Protein AF-A0A178VHL6-F1 (afdb_monomer)

Nearest PDB structures (foldseek):
  9dta-assembly2_B  TM=4.724E-01  e=2.789E-03  Homo sapiens
  6q4z-assembly1_B  TM=4.085E-01  e=3.510E-01  Leishmania mexicana MHOM/GT/2001/U1103
  6q0w-assembly1_B  TM=3.883E-01  e=1.505E+00  Homo sapiens
  6v22-assembly1_E  TM=3.809E-01  e=5.241E+00  Homo sapiens
  3u0k-assembly1_B  TM=2.225E-01  e=2.403E+00  Entacmaea quadricolor

Secondary structure (DSSP, 8-state):
-PPP-TT--S-PPPPEEEEEE-------SS------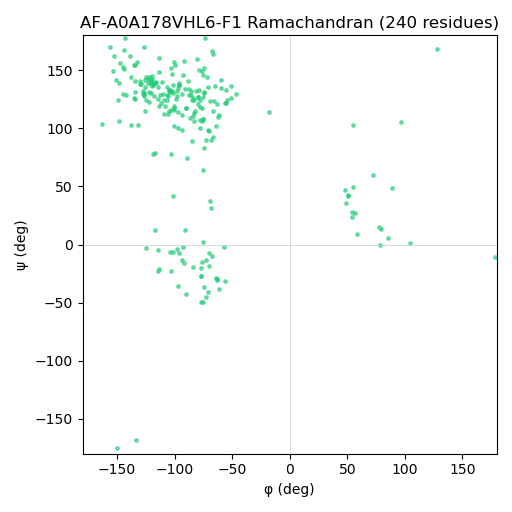EEEEEEEETTTTEEEEE-S-PSTTEEE-TT--EEETTEEEEEEEEEEE-TTS-EEEEEEEEEEETTTTEE-PPBPPSS---TT-EEEEEEETTTEEEEEEE-TTTTEEEEEEEEEE-SS-EEEEEEEEEEGGG-TT-----TT-EEEEETTTTEEEEEEE-TTTS-EEEEEEE-GGG-EEEEEEEE-S-SS---------------

Organism: Arabidopsis thaliana (NCBI:txid3702)

Mean predicted aligned error: 12.09 Å

Radius of gyration: 19.97 Å; Cα contacts (8 Å, |Δi|>4): 474; chains: 1; bounding box: 53×51×47 Å

Foldseek 3Di:
DDDDPPPDPDDDQWDKDKDWDFDDFDPDDDDTPDDTDIWIWTQDPVVRDIDTDPADPPPQKAFPPLDWEQAPSKIKGKIWGWDQDDVRDIDIFIFMWIQDPVVRDIFDTEDDPDGDDPQKDWDWADDPSHKIKIWTGDLPQQKIWIWIWPDDDSHYTDIDTLDMDRNVLPPPDPDPCPPWAWDADSVQSWIWIWFADPPPLFWIWIWTAHPPGDIDIDTPDTDPDSPDTDHDHPDDPPPPDD

InterPro domains:
  IPR006527 F-box associated beta-propeller, type 1 [PF07734] (38-241)
  IPR017451 F-box associated beta-propeller domain [TIGR01640] (36-198)

Sequence (242 aa):
MSVNLHGIQNNVDPSIEFKCKLISLDDSDRIVDFHPVYETEIYNFHSDSWKNIVDSTPEGDMQYFKQGVSLKGNTYWFARKYVIYEGGQEAWVSFLICFDFTTERFGPRLTLPFDYSTKESVSLSSAREEQLVLLYQPWFTMRMEIWVSNKIELNAVSWIKFLEVNMITFPHYRFSFHHVSFFIDKKNKVVVVLDKDKETRSRNLGYFIGEDGYFKEVELGGSRDRNGYPFVFSYVPSSVQF

Solvent-accessible surface area (backbone atoms only — not comparable to full-atom values): 14980 Å² total; per-residue (Å²): 136,86,82,84,76,90,80,82,82,89,88,78,78,74,54,75,51,80,47,80,48,89,82,80,86,71,94,58,102,67,78,76,82,80,73,74,50,73,50,42,34,41,44,38,84,90,74,74,42,78,44,78,54,81,76,67,71,65,87,66,49,57,66,56,78,82,56,70,36,72,44,84,82,25,38,36,31,52,31,30,30,69,46,75,44,95,90,74,50,74,46,62,48,59,29,35,37,33,39,36,65,91,77,68,41,72,45,51,78,22,70,57,97,63,89,62,62,102,71,52,36,70,35,70,31,50,48,92,58,76,28,50,29,38,41,41,31,49,69,88,73,46,36,40,37,32,33,34,39,76,48,79,55,76,72,45,55,41,71,40,82,73,46,72,38,68,43,74,80,44,93,86,52,84,82,76,57,79,80,44,26,51,49,68,43,81,89,78,53,30,40,38,42,29,37,56,42,85,88,76,27,38,34,30,32,36,37,40,39,34,63,97,76,41,71,46,82,42,83,76,44,80,38,93,50,68,81,68,66,52,77,71,78,84,76,78,80,78,80,80,80,126

pLDDT: mean 72.42, std 18.75, range [26.27, 95.0]

Structure (mmCIF, N/CA/C/O backbone):
data_AF-A0A178VHL6-F1
#
_entry.id   AF-A0A178VHL6-F1
#
loop_
_atom_site.group_PDB
_atom_site.id
_atom_site.type_symbol
_atom_site.label_atom_id
_atom_site.label_alt_id
_atom_site.label_comp_id
_atom_site.label_asym_id
_atom_site.label_entity_id
_atom_site.label_seq_id
_atom_site.pdbx_PDB_ins_code
_atom_site.Cartn_x
_atom_site.Cartn_y
_atom_site.Cartn_z
_atom_site.occupancy
_atom_site.B_iso_or_equiv
_atom_site.auth_seq_id
_atom_site.auth_comp_id
_atom_site.auth_asym_id
_atom_site.auth_atom_id
_atom_site.pdbx_PDB_model_num
ATOM 1 N N . MET A 1 1 ? -30.637 18.412 -11.076 1.00 32.03 1 MET A N 1
ATOM 2 C CA . MET A 1 1 ? -30.893 17.121 -11.746 1.00 32.03 1 MET A CA 1
ATOM 3 C C . MET A 1 1 ? -30.919 16.077 -10.643 1.00 32.03 1 MET A C 1
ATOM 5 O O . MET A 1 1 ? -29.880 15.811 -10.060 1.00 32.03 1 MET A O 1
ATOM 9 N N . SER A 1 2 ? -32.109 15.654 -10.224 1.00 26.86 2 SER A N 1
ATOM 10 C CA . SER A 1 2 ? -32.311 14.714 -9.118 1.00 26.86 2 SER A CA 1
ATOM 11 C C . SER A 1 2 ? -32.067 13.290 -9.613 1.00 26.86 2 SER A C 1
ATOM 13 O O . SER A 1 2 ? -32.721 12.844 -10.555 1.00 26.86 2 SER A O 1
ATOM 15 N N . VAL A 1 3 ? -31.108 12.587 -9.009 1.00 29.06 3 VAL A N 1
ATOM 16 C CA . VAL A 1 3 ? -30.880 11.164 -9.279 1.00 29.06 3 VAL A CA 1
ATOM 17 C C . VAL A 1 3 ? -31.731 10.371 -8.294 1.00 29.06 3 VAL A C 1
ATOM 19 O O . VAL A 1 3 ? -31.591 10.503 -7.083 1.00 29.06 3 VAL A O 1
ATOM 22 N N . ASN A 1 4 ? -32.672 9.612 -8.843 1.00 26.27 4 ASN A N 1
ATOM 23 C CA . ASN A 1 4 ? -33.608 8.765 -8.120 1.00 26.27 4 ASN A CA 1
ATOM 24 C C . ASN A 1 4 ? -32.879 7.477 -7.685 1.00 26.27 4 ASN A C 1
ATOM 26 O O . ASN A 1 4 ? -32.384 6.747 -8.539 1.00 26.27 4 ASN A O 1
ATOM 30 N N . LEU A 1 5 ? -32.779 7.226 -6.374 1.00 38.50 5 LEU A N 1
ATOM 31 C CA . LEU A 1 5 ? -32.035 6.102 -5.769 1.00 38.50 5 LEU A CA 1
ATOM 32 C C . LEU A 1 5 ? -32.887 4.838 -5.547 1.00 38.50 5 LEU A C 1
ATOM 34 O O . LEU A 1 5 ? -32.459 3.903 -4.870 1.00 38.50 5 LEU A O 1
ATOM 38 N N . HIS A 1 6 ? -34.085 4.759 -6.125 1.00 31.03 6 HIS A N 1
ATOM 39 C CA . HIS A 1 6 ? -34.886 3.538 -6.068 1.00 31.03 6 HIS A CA 1
ATOM 40 C C . HIS A 1 6 ? -34.327 2.461 -7.009 1.00 31.03 6 HIS A C 1
ATOM 42 O O . HIS A 1 6 ? -34.790 2.301 -8.135 1.00 31.03 6 HIS A O 1
ATOM 48 N N . GLY A 1 7 ? -33.320 1.720 -6.536 1.00 33.91 7 GLY A N 1
ATOM 49 C CA . GLY A 1 7 ? -32.837 0.528 -7.237 1.00 33.91 7 GLY A CA 1
ATOM 50 C C . GLY A 1 7 ? -31.646 -0.223 -6.639 1.00 33.91 7 GLY A C 1
ATOM 51 O O . GLY A 1 7 ? -31.385 -1.330 -7.092 1.00 33.91 7 GLY A O 1
ATOM 52 N N . ILE A 1 8 ? -30.930 0.307 -5.640 1.00 37.97 8 ILE A N 1
ATOM 53 C CA . ILE A 1 8 ? -29.743 -0.369 -5.081 1.00 37.97 8 ILE A CA 1
ATOM 54 C C . ILE A 1 8 ? -30.008 -0.714 -3.615 1.00 37.97 8 ILE A C 1
ATOM 56 O O . ILE A 1 8 ? -29.584 -0.010 -2.705 1.00 37.97 8 ILE A O 1
ATOM 60 N N . GLN A 1 9 ? -30.764 -1.786 -3.384 1.00 45.44 9 GLN A N 1
ATOM 61 C CA . GLN A 1 9 ? -30.770 -2.461 -2.090 1.00 45.44 9 GLN A CA 1
ATOM 62 C C . GLN A 1 9 ? -29.970 -3.757 -2.205 1.00 45.44 9 GLN A C 1
ATOM 64 O O . GLN A 1 9 ? -30.219 -4.565 -3.098 1.00 45.44 9 GLN A O 1
ATOM 69 N N . ASN A 1 10 ? -29.081 -3.919 -1.221 1.00 42.62 10 ASN A N 1
ATOM 70 C CA . ASN A 1 10 ? -28.284 -5.090 -0.844 1.00 42.62 10 ASN A CA 1
ATOM 71 C C . ASN A 1 10 ? -26.848 -5.092 -1.409 1.00 42.62 10 ASN A C 1
ATOM 73 O O . ASN A 1 10 ? -26.630 -5.399 -2.575 1.00 42.62 10 ASN A O 1
ATOM 77 N N . ASN A 1 11 ? -25.889 -4.803 -0.514 1.00 40.66 11 ASN A N 1
ATOM 78 C CA . ASN A 1 11 ? -24.420 -4.786 -0.672 1.00 40.66 11 ASN A CA 1
ATOM 79 C C . ASN A 1 11 ? -23.773 -3.470 -1.134 1.00 40.66 11 ASN A C 1
ATOM 81 O O . ASN A 1 11 ? -22.926 -3.475 -2.023 1.00 40.66 11 ASN A O 1
ATOM 85 N N . VAL A 1 12 ? -24.118 -2.348 -0.502 1.00 42.44 12 VAL A N 1
ATOM 86 C CA . VAL A 1 12 ? -23.245 -1.163 -0.537 1.00 42.44 12 VAL A CA 1
ATOM 87 C C . VAL A 1 12 ? -22.477 -1.123 0.777 1.00 42.44 12 VAL A C 1
ATOM 89 O O . VAL A 1 12 ? -23.093 -1.028 1.840 1.00 42.44 12 VAL A O 1
ATOM 92 N N . ASP A 1 13 ? -21.151 -1.233 0.703 1.00 44.03 13 ASP A N 1
ATOM 93 C CA . ASP A 1 13 ? -20.290 -1.028 1.864 1.00 44.03 13 ASP A CA 1
ATOM 94 C C . ASP A 1 13 ? -20.485 0.400 2.406 1.00 44.03 13 ASP A C 1
ATOM 96 O O . ASP A 1 13 ? -20.653 1.342 1.621 1.00 44.03 13 ASP A O 1
ATOM 100 N N . PRO A 1 14 ? -20.482 0.597 3.735 1.00 44.03 14 PRO A N 1
ATOM 101 C CA . PRO A 1 14 ? -20.576 1.929 4.322 1.00 44.03 14 PRO A CA 1
ATOM 102 C C . PRO A 1 14 ? -19.465 2.839 3.780 1.00 44.03 14 PRO A C 1
ATOM 104 O O . PRO A 1 14 ? -18.294 2.462 3.735 1.00 44.03 14 PRO A O 1
ATOM 107 N N . SER A 1 15 ? -19.824 4.059 3.377 1.00 41.88 15 SER A N 1
ATOM 108 C CA . SER A 1 15 ? -18.857 5.064 2.935 1.00 41.88 15 SER A CA 1
ATOM 109 C C . SER A 1 15 ? -18.301 5.834 4.133 1.00 41.88 15 SER A C 1
ATOM 111 O O . SER A 1 15 ? -19.068 6.326 4.965 1.00 41.88 15 SER A O 1
ATOM 113 N N . ILE A 1 16 ? -16.977 5.976 4.192 1.00 49.84 16 ILE A N 1
ATOM 114 C CA . ILE A 1 16 ? -16.280 6.821 5.169 1.00 49.84 16 ILE A CA 1
ATOM 115 C C . ILE A 1 16 ? -15.854 8.121 4.482 1.00 49.84 16 ILE A C 1
ATOM 117 O O . ILE A 1 16 ? -15.255 8.086 3.405 1.00 49.84 16 ILE A O 1
ATOM 121 N N . GLU A 1 17 ? -16.127 9.256 5.124 1.00 43.41 17 GLU A N 1
ATOM 122 C CA . GLU A 1 17 ? -15.628 10.574 4.722 1.00 43.41 17 GLU A CA 1
ATOM 123 C C . GLU A 1 17 ? -14.705 11.129 5.817 1.00 43.41 17 GLU A C 1
ATOM 125 O O . GLU A 1 17 ? -14.972 10.982 7.012 1.00 43.41 17 GLU A O 1
ATOM 130 N N . PHE A 1 18 ? -13.611 11.773 5.404 1.00 46.25 18 PHE A N 1
ATOM 131 C CA . PHE A 1 18 ? -12.669 12.433 6.305 1.00 46.25 18 PHE A CA 1
ATOM 132 C C . PHE A 1 18 ? -12.791 13.943 6.155 1.00 46.25 18 PHE A C 1
ATOM 134 O O . PHE A 1 18 ? -12.612 14.476 5.057 1.00 46.25 18 PHE A O 1
ATOM 141 N N . LYS A 1 19 ? -13.046 14.640 7.264 1.00 42.97 19 LYS A N 1
ATOM 142 C CA . LYS A 1 19 ? -13.103 16.104 7.299 1.00 42.97 19 LYS A CA 1
ATOM 143 C C . LYS A 1 19 ? -11.934 16.639 8.119 1.00 42.97 19 LYS A C 1
ATOM 145 O O . LYS A 1 19 ? -11.701 16.218 9.249 1.00 42.97 19 LYS A O 1
ATOM 150 N N . CYS A 1 20 ? -11.196 17.584 7.540 1.00 36.94 20 CYS A N 1
ATOM 151 C CA . CYS A 1 20 ? -10.134 18.306 8.238 1.00 36.94 20 CYS A CA 1
ATOM 152 C C . CYS A 1 20 ? -10.670 19.651 8.725 1.00 36.94 20 CYS A C 1
ATOM 154 O O . CYS A 1 20 ? -11.240 20.408 7.935 1.00 36.94 20 CYS A O 1
ATOM 156 N N . LYS A 1 21 ? -10.420 19.990 9.992 1.00 35.66 21 LYS A N 1
ATOM 157 C CA . LYS A 1 21 ? -10.727 21.314 10.543 1.00 35.66 21 LYS A CA 1
ATOM 158 C C . LYS A 1 21 ? -9.442 22.006 10.995 1.00 35.66 21 LYS A C 1
ATOM 160 O O . LYS A 1 21 ? -8.656 21.436 11.746 1.00 35.66 21 LYS A O 1
ATOM 165 N N . LEU A 1 22 ? -9.228 23.239 10.534 1.00 36.88 22 LEU A N 1
ATOM 166 C CA . LEU A 1 22 ? -8.144 24.097 11.018 1.00 36.88 22 LEU A CA 1
ATOM 167 C C . LEU A 1 22 ? -8.539 24.648 12.396 1.00 36.88 22 LEU A C 1
ATOM 169 O O . LEU A 1 22 ? -9.550 25.341 12.499 1.00 36.88 22 LEU A O 1
ATOM 173 N N . ILE A 1 23 ? -7.777 24.319 13.442 1.00 37.44 23 ILE A N 1
ATOM 174 C CA . ILE A 1 23 ? -8.106 24.706 14.828 1.00 37.44 23 ILE A CA 1
ATOM 175 C C . ILE A 1 23 ? -7.352 25.966 15.267 1.00 37.44 23 ILE A C 1
ATOM 177 O O . ILE A 1 23 ? -7.924 26.802 15.962 1.00 37.44 23 ILE A O 1
ATOM 181 N N . SER A 1 24 ? -6.107 26.150 14.828 1.00 36.88 24 SER A N 1
ATOM 182 C CA . SER A 1 24 ? -5.317 27.345 15.130 1.00 36.88 24 SER A CA 1
ATOM 183 C C . SER A 1 24 ? -4.270 27.607 14.050 1.00 36.88 24 SER A C 1
ATOM 185 O O . SER A 1 24 ? -3.763 26.675 13.428 1.00 36.88 24 SER A O 1
ATOM 187 N N . LEU A 1 25 ? -3.954 28.884 13.842 1.00 33.59 25 LEU A N 1
ATOM 188 C CA . LEU A 1 25 ? -2.843 29.360 13.024 1.00 33.59 25 LEU A CA 1
ATOM 189 C C . LEU A 1 25 ? -2.029 30.292 13.932 1.00 33.59 25 LEU A C 1
ATOM 191 O O . LEU A 1 25 ? -2.581 31.295 14.384 1.00 33.59 25 LEU A O 1
ATOM 195 N N . ASP A 1 26 ? -0.787 29.933 14.259 1.00 42.66 26 ASP A N 1
ATOM 196 C CA . ASP A 1 26 ? 0.117 30.798 15.028 1.00 42.66 26 ASP A CA 1
ATOM 197 C C . ASP A 1 26 ? 1.194 31.350 14.089 1.00 42.66 26 ASP A C 1
ATOM 199 O O . ASP A 1 26 ? 1.850 30.592 13.376 1.00 42.66 26 ASP A O 1
ATOM 203 N N . ASP A 1 27 ? 1.315 32.675 14.044 1.00 40.34 27 ASP A N 1
ATOM 204 C CA . ASP A 1 27 ? 2.127 33.422 13.072 1.00 40.34 27 ASP A CA 1
ATOM 205 C C . ASP A 1 27 ? 3.453 33.876 13.708 1.00 40.34 27 ASP A C 1
ATOM 207 O O . ASP A 1 27 ? 3.890 35.019 13.564 1.00 40.34 27 ASP A O 1
ATOM 211 N N . SER A 1 28 ? 4.073 32.991 14.497 1.00 40.97 28 SER A N 1
ATOM 212 C CA . SER A 1 28 ? 5.395 33.228 15.074 1.00 40.97 28 SER A CA 1
ATOM 213 C C . SER A 1 28 ? 6.475 32.561 14.216 1.00 40.97 28 SER A C 1
ATOM 215 O O . SER A 1 28 ? 6.335 31.435 13.749 1.00 40.97 28 SER A O 1
ATOM 217 N N . ASP A 1 29 ? 7.551 33.305 13.961 1.00 46.38 29 ASP A N 1
ATOM 218 C CA . ASP A 1 29 ? 8.532 33.145 12.873 1.00 46.38 29 ASP A CA 1
ATOM 219 C C . ASP A 1 29 ? 9.445 31.886 12.937 1.00 46.38 29 ASP A C 1
ATOM 221 O O . ASP A 1 29 ? 10.602 31.907 12.506 1.00 46.38 29 ASP A O 1
ATOM 225 N N . ARG A 1 30 ? 8.974 30.759 13.489 1.00 40.72 30 ARG A N 1
ATOM 226 C CA . ARG A 1 30 ? 9.669 29.461 13.497 1.00 40.72 30 ARG A CA 1
ATOM 227 C C . ARG A 1 30 ? 8.669 28.303 13.466 1.00 40.72 30 ARG A C 1
ATOM 229 O O . ARG A 1 30 ? 8.105 27.978 14.492 1.00 40.72 30 ARG A O 1
ATOM 236 N N . ILE A 1 31 ? 8.571 27.655 12.300 1.00 37.53 31 ILE A N 1
ATOM 237 C CA . ILE A 1 31 ? 7.873 26.381 12.035 1.00 37.53 31 ILE A CA 1
ATOM 238 C C . ILE A 1 31 ? 6.401 26.401 12.467 1.00 37.53 31 ILE A C 1
ATOM 240 O O . ILE A 1 31 ? 6.054 26.245 13.627 1.00 37.53 31 ILE A O 1
ATOM 244 N N . VAL A 1 32 ? 5.517 26.537 11.481 1.00 35.59 32 VAL A N 1
ATOM 245 C CA . VAL A 1 32 ? 4.078 26.372 11.682 1.00 35.59 32 VAL A CA 1
ATOM 246 C C . VAL A 1 32 ? 3.803 24.917 12.082 1.00 35.59 32 VAL A C 1
ATOM 248 O O . VAL A 1 32 ? 3.805 24.027 11.227 1.00 35.59 32 VAL A O 1
ATOM 251 N N . ASP A 1 33 ? 3.579 24.668 13.372 1.00 36.56 33 ASP A N 1
ATOM 252 C CA . ASP A 1 33 ? 3.118 23.375 13.879 1.00 36.56 33 ASP A CA 1
ATOM 253 C C . ASP A 1 33 ? 1.643 23.188 13.506 1.00 36.56 33 ASP A C 1
ATOM 255 O O . ASP A 1 33 ? 0.707 23.588 14.203 1.00 36.56 33 ASP A O 1
ATOM 259 N N . PHE A 1 34 ? 1.422 22.591 12.337 1.00 43.06 34 PHE A N 1
ATOM 260 C CA . PHE A 1 34 ? 0.099 22.165 11.907 1.00 43.06 34 PHE A CA 1
ATOM 261 C C . PHE A 1 34 ? -0.299 20.896 12.674 1.00 43.06 34 PHE A C 1
ATOM 263 O O . PHE A 1 34 ? 0.180 19.804 12.368 1.00 43.06 34 PHE A O 1
ATOM 270 N N . HIS A 1 35 ? -1.242 21.013 13.610 1.00 46.75 35 HIS A N 1
ATOM 271 C CA . HIS A 1 35 ? -1.967 19.870 14.175 1.00 46.75 35 HIS A CA 1
ATOM 272 C C . HIS A 1 35 ? -3.380 19.784 13.571 1.00 46.75 35 HIS A C 1
ATOM 274 O O . HIS A 1 35 ? -4.348 20.207 14.206 1.00 46.75 35 HIS A O 1
ATOM 280 N N . PRO A 1 36 ? -3.543 19.284 12.329 1.00 51.12 36 PRO A N 1
ATOM 281 C CA . PRO A 1 36 ? -4.869 19.010 11.796 1.00 51.12 36 PRO A CA 1
ATOM 282 C C . PRO A 1 36 ? -5.528 17.921 12.646 1.00 51.12 36 PRO A C 1
ATOM 284 O O . PRO A 1 36 ? -5.010 16.811 12.760 1.00 51.12 36 PRO A O 1
ATOM 287 N N . VAL A 1 37 ? -6.675 18.242 13.243 1.00 51.75 37 VAL A N 1
ATOM 288 C CA . VAL A 1 37 ? -7.565 17.231 13.813 1.00 51.75 37 VAL A CA 1
ATOM 289 C C . VAL A 1 37 ? -8.440 16.722 12.681 1.00 51.75 37 VAL A C 1
ATOM 291 O O . VAL A 1 37 ? -9.093 17.498 11.975 1.00 51.75 37 VAL A O 1
ATOM 294 N N . TYR A 1 38 ? -8.402 15.411 12.495 1.00 61.00 38 TYR A N 1
ATOM 295 C CA . TYR A 1 38 ? -9.197 14.718 11.499 1.00 61.00 38 TYR A CA 1
ATOM 296 C C . TYR A 1 38 ? -10.444 14.172 12.184 1.00 61.00 38 TYR A C 1
ATOM 298 O O . TYR A 1 38 ? -10.354 13.295 13.042 1.00 61.00 38 TYR A O 1
ATOM 306 N N . GLU A 1 39 ? -11.604 14.699 11.811 1.00 65.25 39 GLU A N 1
ATOM 307 C CA . GLU A 1 39 ? -12.885 14.121 12.201 1.00 65.25 39 GLU A CA 1
ATOM 308 C C . GLU A 1 39 ? -13.218 13.009 11.201 1.00 65.25 39 GLU A C 1
ATOM 310 O O . GLU A 1 39 ? -13.189 13.214 9.981 1.00 65.25 39 GLU A O 1
ATOM 315 N N . THR A 1 40 ? -13.484 11.811 11.724 1.00 71.62 40 THR A N 1
ATOM 316 C CA . THR A 1 40 ? -13.905 10.657 10.922 1.00 71.62 40 THR A CA 1
ATOM 317 C C . THR A 1 40 ? -15.392 10.431 11.141 1.00 71.62 40 THR A C 1
ATOM 319 O O . THR A 1 40 ? -15.848 10.326 12.282 1.00 71.62 4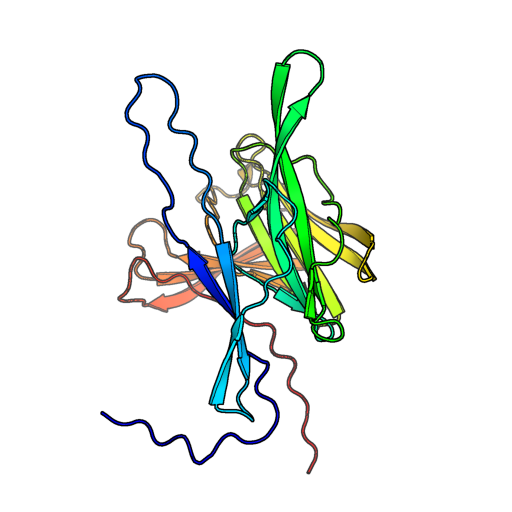0 THR A O 1
ATOM 322 N N . GLU A 1 41 ? -16.149 10.337 10.052 1.00 77.06 41 GLU A N 1
ATOM 323 C CA . GLU A 1 41 ? -17.583 10.064 10.096 1.00 77.06 41 GLU A CA 1
ATOM 324 C C . GLU A 1 41 ? -17.922 8.847 9.227 1.00 77.06 41 GLU A C 1
ATOM 326 O O . GLU A 1 41 ? -17.370 8.659 8.140 1.00 77.06 41 GLU A O 1
ATOM 331 N N . ILE A 1 42 ? -18.855 8.024 9.708 1.00 80.12 42 ILE A N 1
ATOM 332 C CA . ILE A 1 42 ? -19.444 6.918 8.945 1.00 80.12 42 ILE A CA 1
ATOM 333 C C . ILE A 1 42 ? -20.854 7.315 8.553 1.00 80.12 42 ILE A C 1
ATOM 335 O O . ILE A 1 42 ? -21.660 7.687 9.409 1.00 80.12 42 ILE A O 1
ATOM 339 N N . TYR A 1 43 ? -21.170 7.180 7.272 1.00 79.69 43 TYR A N 1
ATOM 340 C CA . TYR A 1 43 ? -22.541 7.296 6.807 1.00 79.69 43 TYR A CA 1
ATOM 341 C C . TYR A 1 43 ? -23.252 5.943 6.891 1.00 79.69 43 TYR A C 1
ATOM 343 O O . TYR A 1 43 ? -22.759 4.931 6.386 1.00 79.69 43 TYR A O 1
ATOM 351 N N . ASN A 1 44 ? -24.424 5.926 7.525 1.00 78.62 44 ASN A N 1
ATOM 352 C CA . ASN A 1 44 ? -25.264 4.742 7.636 1.00 78.62 44 ASN A CA 1
ATOM 353 C C . ASN A 1 44 ? -26.480 4.864 6.708 1.00 78.62 44 ASN A C 1
ATOM 355 O O . ASN A 1 44 ? -27.387 5.659 6.953 1.00 78.62 44 ASN A O 1
ATOM 359 N N . PHE A 1 45 ? -26.522 4.022 5.672 1.00 78.44 45 PHE A N 1
ATOM 360 C CA . PHE A 1 45 ? -27.606 3.989 4.685 1.00 78.44 45 PHE A CA 1
ATOM 361 C C . PHE A 1 45 ? -28.971 3.599 5.266 1.00 78.44 45 PHE A C 1
ATOM 363 O O . PHE A 1 45 ? -29.997 4.008 4.731 1.00 78.44 45 PHE A O 1
ATOM 370 N N . HIS A 1 46 ? -29.015 2.806 6.342 1.00 80.12 46 HIS A N 1
ATOM 371 C CA . HIS A 1 46 ? -30.281 2.386 6.949 1.00 80.12 46 HIS A CA 1
ATOM 372 C C . HIS A 1 46 ? -30.950 3.515 7.728 1.00 80.12 46 HIS A C 1
ATOM 374 O O . HIS A 1 46 ? -32.176 3.607 7.735 1.00 80.12 46 HIS A O 1
ATOM 380 N N . SER A 1 47 ? -30.155 4.349 8.400 1.00 81.62 47 SER A N 1
ATOM 381 C CA . SER A 1 47 ? -30.654 5.477 9.187 1.00 81.62 47 SER A CA 1
ATOM 382 C C . SER A 1 47 ? -30.601 6.814 8.450 1.00 81.62 47 SER A C 1
ATOM 384 O O . SER A 1 47 ? -31.063 7.802 9.014 1.00 81.62 47 SER A O 1
ATOM 386 N N . ASP A 1 48 ? -30.043 6.849 7.234 1.00 84.06 48 ASP A N 1
ATOM 387 C CA . ASP A 1 48 ? -29.792 8.066 6.447 1.00 84.06 48 ASP A CA 1
ATOM 388 C C . ASP A 1 48 ? -29.106 9.160 7.285 1.00 84.06 48 ASP A C 1
ATOM 390 O O . ASP A 1 48 ? -29.532 10.314 7.354 1.00 84.06 48 ASP A O 1
ATOM 394 N N . SER A 1 49 ? -28.067 8.768 8.025 1.00 81.19 49 SER A N 1
ATOM 395 C CA . SER A 1 49 ? -27.410 9.662 8.975 1.00 81.19 49 SER A CA 1
ATOM 396 C C . SER A 1 49 ? -25.904 9.451 9.052 1.00 81.19 49 SER A C 1
ATOM 398 O O . SER A 1 49 ? -25.385 8.352 8.842 1.00 81.19 49 SER A O 1
ATOM 400 N N . TRP A 1 50 ? -25.204 10.537 9.377 1.00 84.31 50 TRP A N 1
ATOM 401 C CA . TRP A 1 50 ? -23.781 10.527 9.693 1.00 84.31 50 TRP A CA 1
ATOM 402 C C . TRP A 1 50 ? -23.574 10.246 11.176 1.00 84.31 50 TRP A C 1
ATOM 404 O O . TRP A 1 50 ? -24.221 10.845 12.038 1.00 84.31 50 TRP A O 1
ATOM 414 N N . LYS A 1 51 ? -22.644 9.343 11.467 1.00 81.81 51 LYS A N 1
ATOM 415 C CA . LYS A 1 51 ? -22.194 9.013 12.812 1.00 81.81 51 LYS A CA 1
ATOM 416 C C . LYS A 1 51 ? -20.742 9.438 12.968 1.00 81.81 51 LYS A C 1
ATOM 418 O O . LYS A 1 51 ? -19.869 8.941 12.260 1.00 81.81 51 LYS A O 1
ATOM 423 N N . ASN A 1 52 ? -20.493 10.337 13.913 1.00 76.94 52 ASN A N 1
ATOM 424 C CA . ASN A 1 52 ? -19.144 10.762 14.256 1.00 76.94 52 ASN A CA 1
ATOM 425 C C . ASN A 1 52 ? -18.430 9.666 15.061 1.00 76.94 52 ASN A C 1
ATOM 427 O O . ASN A 1 52 ? -18.990 9.136 16.027 1.00 76.94 52 ASN A O 1
ATOM 431 N N . ILE A 1 53 ? -17.204 9.328 14.665 1.00 72.94 53 ILE A N 1
ATOM 432 C CA . ILE A 1 53 ? -16.347 8.416 15.419 1.00 72.94 53 ILE A CA 1
ATOM 433 C C . ILE A 1 53 ? -15.458 9.265 16.321 1.00 72.94 53 ILE A C 1
ATOM 435 O O . ILE A 1 53 ? -14.446 9.810 15.891 1.00 72.94 53 ILE A O 1
ATOM 439 N N . VAL A 1 54 ? -15.868 9.381 17.583 1.00 56.25 54 VAL A N 1
ATOM 440 C CA . VAL A 1 54 ? -15.182 10.208 18.589 1.00 56.25 54 VAL A CA 1
ATOM 441 C C . VAL A 1 54 ? -13.900 9.541 19.105 1.00 56.25 54 VAL A C 1
ATOM 443 O O . VAL A 1 54 ? -13.073 10.210 19.719 1.00 56.25 54 VAL A O 1
ATOM 446 N N . ASP A 1 55 ? -13.707 8.239 18.859 1.00 52.91 55 ASP A N 1
ATOM 447 C CA . ASP A 1 55 ? -12.524 7.525 19.340 1.00 52.91 55 ASP A CA 1
ATOM 448 C C . ASP A 1 55 ? -11.291 7.984 18.555 1.00 52.91 55 ASP A C 1
ATOM 450 O O . ASP A 1 55 ? -11.039 7.576 17.419 1.00 52.91 55 ASP A O 1
ATOM 454 N N . SER A 1 56 ? -10.582 8.901 19.218 1.00 51.50 56 SER A N 1
ATOM 455 C CA . SER A 1 56 ? -9.276 9.462 18.919 1.00 51.50 56 SER A CA 1
ATOM 456 C C . SER A 1 56 ? -8.508 8.590 17.945 1.00 51.50 56 SER A C 1
ATOM 458 O O . SER A 1 56 ? -8.050 7.496 18.299 1.00 51.50 56 SER A O 1
ATOM 460 N N . THR A 1 57 ? -8.258 9.099 16.742 1.00 51.09 57 THR A N 1
ATOM 461 C CA . THR A 1 57 ? -7.043 8.642 16.087 1.00 51.09 57 THR A CA 1
ATOM 462 C C . THR A 1 57 ? -5.889 8.796 17.061 1.00 51.09 57 THR A C 1
ATOM 464 O O . THR A 1 57 ? -5.855 9.811 17.766 1.00 51.09 57 THR A O 1
ATOM 467 N N . PRO A 1 58 ? -4.997 7.797 17.158 1.00 52.72 58 PRO A N 1
ATOM 468 C CA . PRO A 1 58 ? -3.977 7.799 18.188 1.00 52.72 58 PRO A CA 1
ATOM 469 C C . PRO A 1 58 ? -3.255 9.150 18.170 1.00 52.72 58 PRO A C 1
ATOM 471 O O . PRO A 1 58 ? -2.837 9.616 17.110 1.00 52.72 58 PRO A O 1
ATOM 474 N N . GLU A 1 59 ? -3.196 9.814 19.324 1.00 52.41 59 GLU A N 1
ATOM 475 C CA . GLU A 1 59 ? -2.748 11.205 19.442 1.00 52.41 59 GLU A CA 1
ATOM 476 C C . GLU A 1 59 ? -1.447 11.460 18.656 1.00 52.41 59 GLU A C 1
ATOM 478 O O . GLU A 1 59 ? -0.457 10.728 18.807 1.00 52.41 59 GLU A O 1
ATOM 483 N N . GLY A 1 60 ? -1.452 12.507 17.821 1.00 51.88 60 GLY A N 1
ATOM 484 C CA . GLY A 1 60 ? -0.293 12.953 17.037 1.00 51.88 60 GLY A CA 1
ATOM 485 C C . GLY A 1 60 ? -0.086 12.251 15.689 1.00 51.88 60 GLY A C 1
ATOM 486 O O . GLY A 1 60 ? 0.923 12.504 15.024 1.00 51.88 60 GLY A O 1
ATOM 487 N N . ASP A 1 61 ? -1.009 11.381 15.274 1.00 54.03 61 ASP A N 1
ATOM 488 C CA . ASP A 1 61 ? -0.914 10.690 13.991 1.00 54.03 61 ASP A CA 1
ATOM 489 C C . ASP A 1 61 ? -1.469 11.581 12.857 1.00 54.03 61 ASP A C 1
ATOM 491 O O . ASP A 1 61 ? -2.672 11.823 12.759 1.00 54.03 61 ASP A O 1
ATOM 495 N N . MET A 1 62 ? -0.596 12.062 11.967 1.00 54.84 62 MET A N 1
ATOM 496 C CA . MET A 1 62 ? -1.008 12.700 10.716 1.00 54.84 62 MET A CA 1
ATOM 497 C C . MET A 1 62 ? -1.408 11.603 9.730 1.00 54.84 62 MET A C 1
ATOM 499 O O . MET A 1 62 ? -0.542 10.953 9.127 1.00 54.84 62 MET A O 1
ATOM 503 N N . GLN A 1 63 ? -2.711 11.356 9.566 1.00 53.69 63 GLN A N 1
ATOM 504 C CA . GLN A 1 63 ? -3.122 10.323 8.623 1.00 53.69 63 GLN A CA 1
ATOM 505 C C . GLN A 1 63 ? -3.073 10.866 7.192 1.00 53.69 63 GLN A C 1
ATOM 507 O O . GLN A 1 63 ? -3.654 11.890 6.838 1.00 53.69 63 GLN A O 1
ATOM 512 N N . TYR A 1 64 ? -2.371 10.138 6.331 1.00 56.78 64 TYR A N 1
ATOM 513 C CA . TYR A 1 64 ? -2.445 10.337 4.893 1.00 56.78 64 TYR A CA 1
ATOM 514 C C . TYR A 1 64 ? -3.575 9.451 4.361 1.00 56.78 64 TYR A C 1
ATOM 516 O O . TYR A 1 64 ? -3.322 8.429 3.726 1.00 56.78 64 TYR A O 1
ATOM 524 N N . PHE A 1 65 ? -4.831 9.845 4.594 1.00 55.09 65 PHE A N 1
ATOM 525 C CA . PHE A 1 65 ? -6.035 9.131 4.128 1.00 55.09 65 PHE A CA 1
ATOM 526 C C . PHE A 1 65 ? -6.252 9.190 2.609 1.00 55.09 65 PHE A C 1
ATOM 528 O O . PHE A 1 65 ? -7.369 9.323 2.118 1.00 55.09 65 PHE A O 1
ATOM 535 N N . LYS A 1 66 ? -5.186 9.136 1.815 1.00 56.59 66 LYS A N 1
ATOM 536 C CA . LYS A 1 66 ? -5.308 9.328 0.372 1.00 56.59 66 LYS A CA 1
ATOM 537 C C . LYS A 1 66 ? -5.862 8.099 -0.352 1.00 56.59 66 LYS A C 1
ATOM 539 O O . LYS A 1 66 ? -6.376 8.270 -1.450 1.00 56.59 66 LYS A O 1
ATOM 544 N N . GLN A 1 67 ? -5.803 6.901 0.245 1.00 69.38 67 GLN A N 1
ATOM 545 C CA . GLN A 1 67 ? -6.447 5.705 -0.312 1.00 69.38 67 GLN A CA 1
ATOM 546 C C . GLN A 1 67 ? -6.586 4.593 0.739 1.00 69.38 67 GLN A C 1
ATOM 548 O O . GLN A 1 67 ? -5.605 3.942 1.097 1.00 69.38 67 GLN A O 1
ATOM 553 N N . GLY A 1 68 ? -7.798 4.410 1.266 1.00 79.31 68 GLY A N 1
ATOM 554 C CA . GLY A 1 68 ? -8.124 3.249 2.093 1.00 79.31 68 GLY A CA 1
ATOM 555 C C . GLY A 1 68 ? -8.319 2.006 1.237 1.00 79.31 68 GLY A C 1
ATOM 556 O O . GLY A 1 68 ? -8.756 2.106 0.091 1.00 79.31 68 GLY A O 1
ATOM 557 N N . VAL A 1 69 ? -8.007 0.840 1.791 1.00 84.44 69 VAL A N 1
ATOM 558 C CA . VAL A 1 69 ? -8.267 -0.453 1.156 1.00 84.44 69 VAL A CA 1
ATOM 559 C C . VAL A 1 69 ? -9.133 -1.295 2.069 1.00 84.44 69 VAL A C 1
ATOM 561 O O . VAL A 1 69 ? -8.753 -1.581 3.204 1.00 84.44 69 VAL A O 1
ATOM 564 N N . SER A 1 70 ? -10.284 -1.708 1.551 1.00 85.19 70 SER A N 1
ATOM 565 C CA . SER A 1 70 ? -11.184 -2.623 2.241 1.00 85.19 70 SER A CA 1
ATOM 566 C C . SER A 1 70 ? -10.708 -4.065 2.069 1.00 85.19 70 SER A C 1
ATOM 568 O O . SER A 1 70 ? -10.354 -4.504 0.972 1.00 85.19 70 SER A O 1
ATOM 570 N N . LEU A 1 71 ? -10.666 -4.798 3.177 1.00 85.25 71 LEU A N 1
ATOM 571 C CA . LEU A 1 71 ? -10.248 -6.188 3.240 1.00 85.25 71 LEU A CA 1
ATOM 572 C C . LEU A 1 71 ? -10.998 -6.889 4.374 1.00 85.25 71 LEU A C 1
ATOM 574 O O . LEU A 1 71 ? -10.924 -6.458 5.524 1.00 85.25 71 LEU A O 1
ATOM 578 N N . LYS A 1 72 ? -11.697 -7.986 4.060 1.00 84.25 72 LYS A N 1
ATOM 579 C CA . LYS A 1 72 ? -12.443 -8.802 5.041 1.00 84.25 72 LYS A CA 1
ATOM 580 C C . LYS A 1 72 ? -13.377 -7.981 5.950 1.00 84.25 72 LYS A C 1
ATOM 582 O O . LYS A 1 72 ? -13.428 -8.211 7.153 1.00 84.25 72 LYS A O 1
ATOM 587 N N . GLY A 1 73 ? -14.088 -7.011 5.373 1.00 81.44 73 GLY A N 1
ATOM 588 C CA . GLY A 1 73 ? -15.043 -6.161 6.096 1.00 81.44 73 GLY A CA 1
ATOM 589 C C . GLY A 1 73 ? -14.422 -5.027 6.917 1.00 81.44 73 GLY A C 1
ATOM 590 O O . GLY A 1 73 ? -15.159 -4.249 7.505 1.00 81.44 73 GLY A O 1
ATOM 591 N N . ASN A 1 74 ? -13.093 -4.894 6.926 1.00 86.38 74 ASN A N 1
ATOM 592 C CA . ASN A 1 74 ? -12.377 -3.801 7.582 1.00 86.38 74 ASN A CA 1
ATOM 593 C C . ASN A 1 74 ? -11.674 -2.921 6.559 1.00 86.38 74 ASN A C 1
ATOM 595 O O . ASN A 1 74 ? -11.447 -3.347 5.429 1.00 86.38 74 ASN A O 1
ATOM 599 N N . THR A 1 75 ? -11.320 -1.692 6.932 1.00 86.12 75 THR A N 1
ATOM 600 C CA . THR A 1 75 ? -10.570 -0.799 6.035 1.00 86.12 75 THR A CA 1
ATOM 601 C C . THR A 1 75 ? -9.209 -0.459 6.617 1.00 86.12 75 THR A C 1
ATOM 603 O O . THR A 1 75 ? -9.065 -0.241 7.816 1.00 86.12 75 THR A O 1
ATOM 606 N N . TYR A 1 76 ? -8.200 -0.452 5.753 1.00 87.19 76 TYR A N 1
ATOM 607 C CA . TYR A 1 76 ? -6.806 -0.227 6.097 1.00 87.19 76 TYR A CA 1
ATOM 608 C C . TYR A 1 76 ? -6.286 1.018 5.386 1.00 87.19 76 TYR A C 1
ATOM 610 O O . TYR A 1 76 ? -6.536 1.203 4.195 1.00 87.19 76 TYR A O 1
ATOM 618 N N . TRP A 1 77 ? -5.513 1.840 6.092 1.00 83.94 77 TRP A N 1
ATOM 619 C CA . TRP A 1 77 ? -4.859 3.021 5.527 1.00 83.94 77 TRP A CA 1
ATOM 620 C C . TRP A 1 77 ? -3.401 3.083 5.928 1.00 83.94 77 TRP A C 1
ATOM 622 O O . TRP A 1 77 ? -2.991 2.571 6.967 1.00 83.94 77 TRP A O 1
ATOM 632 N N . PHE A 1 78 ? -2.641 3.806 5.118 1.00 82.94 78 PHE A N 1
ATOM 633 C CA . PHE A 1 78 ? -1.334 4.296 5.504 1.00 82.94 78 PHE A CA 1
ATOM 634 C C . PHE A 1 78 ? -1.471 5.538 6.397 1.00 82.94 78 PHE A C 1
ATOM 636 O O . PHE A 1 78 ? -2.204 6.475 6.075 1.00 82.94 78 PHE A O 1
ATOM 643 N N . ALA A 1 79 ? -0.736 5.562 7.504 1.00 80.44 79 ALA A N 1
ATOM 644 C CA . ALA A 1 79 ? -0.718 6.664 8.458 1.00 80.44 79 ALA A CA 1
ATOM 645 C C . ALA A 1 79 ? 0.710 6.942 8.948 1.00 80.44 79 ALA A C 1
ATOM 647 O O . ALA A 1 79 ? 1.616 6.118 8.782 1.00 80.44 79 ALA A O 1
ATOM 648 N N . ARG A 1 80 ? 0.920 8.133 9.522 1.00 77.94 80 ARG A N 1
ATOM 649 C CA . ARG A 1 80 ? 2.205 8.526 10.106 1.00 77.94 80 ARG A CA 1
ATOM 650 C C . ARG A 1 80 ? 2.034 9.179 11.456 1.00 77.94 80 ARG A C 1
ATOM 652 O O . ARG A 1 80 ? 1.028 9.827 11.699 1.00 77.94 80 ARG A O 1
ATOM 659 N N . LYS A 1 81 ? 3.072 9.090 12.276 1.00 77.75 81 LYS A N 1
ATOM 660 C CA . LYS A 1 81 ? 3.191 9.802 13.543 1.00 77.75 81 LYS A CA 1
ATOM 661 C C . LYS A 1 81 ? 4.486 10.587 13.575 1.00 77.75 81 LYS A C 1
ATOM 663 O O . LYS A 1 81 ? 5.531 10.039 13.227 1.00 77.75 81 LYS A O 1
ATOM 668 N N . TYR A 1 82 ? 4.420 11.826 14.039 1.00 77.12 82 TYR A N 1
ATOM 669 C CA . TYR A 1 82 ? 5.613 12.565 14.420 1.00 77.12 82 TYR A CA 1
ATOM 670 C C . TYR A 1 82 ? 6.074 12.139 15.816 1.00 77.12 82 TYR A C 1
ATOM 672 O O . TYR A 1 82 ? 5.285 12.123 16.764 1.00 77.12 82 TYR A O 1
ATOM 680 N N . VAL A 1 83 ? 7.338 11.749 15.939 1.00 78.44 83 VAL A N 1
ATOM 681 C CA . VAL A 1 83 ? 7.935 11.255 17.181 1.00 78.44 83 VAL A CA 1
ATOM 682 C C . VAL A 1 83 ? 9.201 12.050 17.468 1.00 78.44 83 VAL A C 1
ATOM 684 O O . VAL A 1 83 ? 10.054 12.202 16.595 1.00 78.44 83 VAL A O 1
ATOM 687 N N . ILE A 1 84 ? 9.323 12.522 18.709 1.00 82.38 84 ILE A N 1
ATOM 688 C CA . ILE A 1 84 ? 10.543 13.120 19.250 1.00 82.38 84 ILE A CA 1
ATOM 689 C C . ILE A 1 84 ? 11.164 12.084 20.186 1.00 82.38 84 ILE A C 1
ATOM 691 O O . ILE A 1 84 ? 10.558 11.704 21.188 1.00 82.38 84 ILE A O 1
ATOM 695 N N . TYR A 1 85 ? 12.343 11.586 19.835 1.00 82.00 85 TYR A N 1
ATOM 696 C CA . TYR A 1 85 ? 13.083 10.620 20.640 1.00 82.00 85 TYR A CA 1
ATOM 697 C C . TYR A 1 85 ? 13.845 11.304 21.781 1.00 82.00 85 TYR A C 1
ATOM 699 O O . TYR A 1 85 ? 14.156 12.499 21.725 1.00 82.00 85 TYR A O 1
ATOM 707 N N . GLU A 1 86 ? 14.198 10.525 22.807 1.00 80.62 86 GLU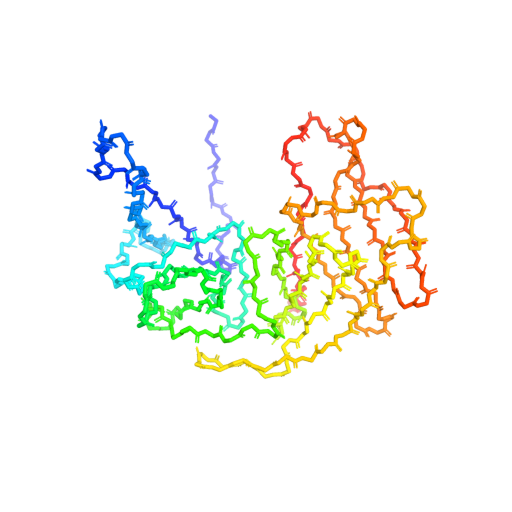 A N 1
ATOM 708 C CA . GLU A 1 86 ? 15.120 10.970 23.854 1.00 80.62 86 GLU A CA 1
ATOM 709 C C . GLU A 1 86 ? 16.435 11.447 23.214 1.00 80.62 86 GLU A C 1
ATOM 711 O O . GLU A 1 86 ? 17.079 10.713 22.467 1.00 80.62 86 GLU A O 1
ATOM 716 N N . GLY A 1 87 ? 16.804 12.707 23.460 1.00 84.19 87 GLY A N 1
ATOM 717 C CA . GLY A 1 87 ? 17.919 13.378 22.778 1.00 84.19 87 GLY A CA 1
ATOM 718 C C . GLY A 1 87 ? 17.504 14.398 21.711 1.00 84.19 87 GLY A C 1
ATOM 719 O O . GLY A 1 87 ? 18.376 15.007 21.097 1.00 84.19 87 GLY A O 1
ATOM 720 N N . GLY A 1 88 ? 16.199 14.621 21.509 1.00 81.81 88 GLY A N 1
ATOM 721 C CA . GLY A 1 88 ? 15.675 15.674 20.630 1.00 81.81 88 GLY A CA 1
ATOM 722 C C . GLY A 1 88 ? 15.710 15.322 19.143 1.00 81.81 88 GLY A C 1
ATOM 723 O O . GLY A 1 88 ? 15.560 16.205 18.304 1.00 81.81 88 GLY A O 1
ATOM 724 N N . GLN A 1 89 ? 15.927 14.049 18.799 1.00 80.06 89 GLN A N 1
ATOM 725 C CA . GLN A 1 89 ? 15.844 13.594 17.416 1.00 80.06 89 GLN A CA 1
ATOM 726 C C . GLN A 1 89 ? 14.379 13.499 16.993 1.00 80.06 89 GLN A C 1
ATOM 728 O O . GLN A 1 89 ? 13.579 12.808 17.619 1.00 80.06 89 GLN A O 1
ATOM 733 N N . GLU A 1 90 ? 14.053 14.152 15.889 1.00 80.94 90 GLU A N 1
ATOM 734 C CA . GLU A 1 90 ? 12.704 14.227 15.346 1.00 80.94 90 GLU A CA 1
ATOM 735 C C . GLU A 1 90 ? 12.567 13.294 14.141 1.00 80.94 90 GLU A C 1
ATOM 737 O O . GLU A 1 90 ? 13.424 13.278 13.251 1.00 80.94 90 GLU A O 1
ATOM 742 N N . ALA A 1 91 ? 11.498 12.499 14.094 1.00 78.38 91 ALA A N 1
ATOM 743 C CA . ALA A 1 91 ? 11.231 11.613 12.967 1.00 78.38 91 ALA A CA 1
ATOM 744 C C . ALA A 1 91 ? 9.737 11.416 12.710 1.00 78.38 91 ALA A C 1
ATOM 746 O O . ALA A 1 91 ? 8.899 11.508 13.603 1.00 78.38 91 ALA A O 1
ATOM 747 N N . TRP A 1 92 ? 9.418 11.055 11.470 1.00 77.75 92 TRP A N 1
ATOM 748 C CA . TRP A 1 92 ? 8.097 10.571 11.092 1.00 77.75 92 TRP A CA 1
ATOM 749 C C . TRP A 1 92 ? 8.123 9.051 10.991 1.00 77.75 92 TRP A C 1
ATOM 751 O O . TRP A 1 92 ? 8.829 8.499 10.152 1.00 77.75 92 TRP A O 1
ATOM 761 N N . VAL A 1 93 ? 7.319 8.378 11.806 1.00 79.50 93 VAL A N 1
ATOM 762 C CA . VAL A 1 93 ? 7.160 6.921 11.776 1.00 79.50 93 VAL A CA 1
ATOM 763 C C . VAL A 1 93 ? 5.916 6.583 10.969 1.00 79.50 93 VAL A C 1
ATOM 765 O O . VAL A 1 93 ? 4.846 7.124 11.240 1.00 79.50 93 VAL A O 1
ATOM 768 N N . SER A 1 94 ? 6.046 5.698 9.982 1.00 81.88 94 SER A N 1
ATOM 769 C CA . SER A 1 94 ? 4.919 5.248 9.156 1.00 81.88 94 SER A CA 1
ATOM 770 C C . SER A 1 94 ? 4.425 3.872 9.581 1.00 81.88 94 SER A C 1
ATOM 772 O O . SER A 1 94 ? 5.209 3.024 9.998 1.00 81.88 94 SER A O 1
ATOM 774 N N . PHE A 1 95 ? 3.122 3.647 9.456 1.00 85.56 95 PHE A N 1
ATOM 775 C CA . PHE A 1 95 ? 2.461 2.393 9.813 1.00 85.56 95 PHE A CA 1
ATOM 776 C C . PHE A 1 95 ? 1.157 2.244 9.023 1.00 85.56 95 PHE A C 1
ATOM 778 O O . PHE A 1 95 ? 0.694 3.179 8.364 1.00 85.56 95 PHE A O 1
ATOM 785 N N . LEU A 1 96 ? 0.558 1.057 9.094 1.00 88.06 96 LEU A N 1
ATOM 786 C CA . LEU A 1 96 ? -0.833 0.869 8.699 1.00 88.06 96 LEU A CA 1
ATOM 787 C C . LEU A 1 96 ? -1.750 1.019 9.913 1.00 88.06 96 LEU A C 1
ATOM 789 O O . LEU A 1 96 ? -1.398 0.628 11.025 1.00 88.06 96 LEU A O 1
ATOM 793 N N . ILE A 1 97 ? -2.943 1.555 9.691 1.00 86.38 97 ILE A N 1
ATOM 794 C CA . ILE A 1 97 ? -4.022 1.579 10.678 1.00 86.38 97 ILE A CA 1
ATOM 795 C C . ILE A 1 97 ? -5.240 0.869 10.093 1.00 86.38 97 ILE A C 1
ATOM 797 O O . ILE A 1 97 ? -5.535 1.015 8.906 1.00 86.38 97 ILE A O 1
ATOM 801 N N . CYS A 1 98 ? -5.911 0.073 10.919 1.00 87.56 98 CYS A N 1
ATOM 802 C CA . CYS A 1 98 ? -7.133 -0.642 10.568 1.00 87.56 98 CYS A CA 1
ATOM 803 C C . CYS A 1 98 ? -8.311 0.032 11.263 1.00 87.56 98 CYS A C 1
ATOM 805 O O . CYS A 1 98 ? -8.226 0.310 12.454 1.00 87.56 98 CYS A O 1
ATOM 807 N N . PHE A 1 99 ? -9.410 0.246 10.555 1.00 84.50 99 PHE A N 1
ATOM 808 C CA . PHE A 1 99 ? -10.700 0.537 11.162 1.00 84.50 99 PHE A CA 1
ATOM 809 C C . PHE A 1 99 ? -11.520 -0.747 11.161 1.00 84.50 99 PHE A C 1
ATOM 811 O O . PHE A 1 99 ? -11.815 -1.303 10.097 1.00 84.50 99 PHE A O 1
ATOM 818 N N . ASP A 1 100 ? -11.817 -1.235 12.361 1.00 85.69 100 ASP A N 1
ATOM 819 C CA . ASP A 1 100 ? -12.642 -2.414 12.579 1.00 85.69 100 ASP A CA 1
ATOM 820 C C . ASP A 1 100 ? -14.111 -1.997 12.619 1.00 85.69 100 ASP A C 1
ATOM 822 O O . ASP A 1 100 ? -14.557 -1.374 13.581 1.00 85.69 100 ASP A O 1
ATOM 826 N N . PHE A 1 101 ? -14.873 -2.350 11.584 1.00 81.50 101 PHE A N 1
ATOM 827 C CA . PHE A 1 101 ? -16.299 -2.013 11.516 1.00 81.50 101 PHE A CA 1
ATOM 828 C C . PHE A 1 101 ? -17.147 -2.788 12.526 1.00 81.50 101 PHE A C 1
ATOM 830 O O . PHE A 1 101 ? -18.251 -2.357 12.843 1.00 81.50 101 PHE A O 1
ATOM 837 N N . THR A 1 102 ? -16.645 -3.903 13.064 1.00 85.19 102 THR A N 1
ATOM 838 C CA . THR A 1 102 ? -17.366 -4.692 14.075 1.00 85.19 102 THR A CA 1
ATOM 839 C C . THR A 1 102 ? -17.410 -3.960 15.409 1.00 85.19 102 THR A C 1
ATOM 841 O O . THR A 1 102 ? -18.423 -3.978 16.106 1.00 85.19 102 THR A O 1
ATOM 844 N N . THR A 1 103 ? -16.294 -3.329 15.776 1.00 85.81 103 THR A N 1
ATOM 845 C CA . THR A 1 103 ? -16.155 -2.576 17.029 1.00 85.81 103 THR A CA 1
ATOM 846 C C . THR A 1 103 ? -16.267 -1.065 16.835 1.00 85.81 103 THR A C 1
ATOM 848 O O . THR A 1 103 ? -16.311 -0.338 17.825 1.00 85.81 103 THR A O 1
ATOM 851 N N . GLU A 1 104 ? -16.339 -0.616 15.578 1.00 83.44 104 GLU A N 1
ATOM 852 C CA . GLU A 1 104 ? -16.323 0.778 15.123 1.00 83.44 104 GLU A CA 1
ATOM 853 C C . GLU A 1 104 ? -15.155 1.588 15.706 1.00 83.44 104 GLU A C 1
ATOM 855 O O . GLU A 1 104 ? -15.310 2.741 16.117 1.00 83.44 104 GLU A O 1
ATOM 860 N N . ARG A 1 105 ? -13.971 0.971 15.764 1.00 81.25 105 ARG A N 1
ATOM 861 C CA . ARG A 1 105 ? -12.769 1.552 16.374 1.00 81.25 105 ARG A CA 1
ATOM 862 C C . ARG A 1 105 ? -11.543 1.353 15.501 1.00 81.25 105 ARG A C 1
ATOM 864 O O . ARG A 1 105 ? -11.438 0.392 14.737 1.00 81.25 105 ARG A O 1
ATOM 871 N N . PHE A 1 106 ? -10.574 2.248 15.663 1.00 82.81 106 PHE A N 1
ATOM 872 C CA . PHE A 1 106 ? -9.247 2.037 15.105 1.00 82.81 106 PHE A CA 1
ATOM 873 C C . PHE A 1 106 ? -8.483 0.983 15.914 1.00 82.81 106 PHE A C 1
ATOM 875 O O . PHE A 1 106 ? -8.399 1.051 17.141 1.00 82.81 106 PHE A O 1
ATOM 882 N N . GLY A 1 107 ? -7.915 0.009 15.209 1.00 84.19 107 GLY A N 1
ATOM 883 C CA . GLY A 1 107 ? -6.982 -0.964 15.758 1.00 84.19 107 GLY A CA 1
ATOM 884 C C . GLY A 1 107 ? -5.600 -0.359 16.036 1.00 84.19 107 GLY A C 1
ATOM 885 O O . GLY A 1 107 ? -5.344 0.815 15.747 1.00 84.19 107 GLY A O 1
ATOM 886 N N . PRO A 1 108 ? -4.671 -1.155 16.589 1.00 87.31 108 PRO A N 1
ATOM 887 C CA . PRO A 1 108 ? -3.311 -0.706 16.844 1.00 87.31 108 PRO A CA 1
ATOM 888 C C . PRO A 1 108 ? -2.543 -0.446 15.539 1.00 87.31 108 PRO A C 1
ATOM 890 O O . PRO A 1 108 ? -2.931 -0.872 14.449 1.00 87.31 108 PRO A O 1
ATOM 893 N N . ARG A 1 109 ? -1.398 0.232 15.668 1.00 87.25 109 ARG A N 1
ATOM 894 C CA . ARG A 1 109 ? -0.483 0.481 14.549 1.00 87.25 109 ARG A CA 1
ATOM 895 C C . ARG A 1 109 ? 0.117 -0.836 14.059 1.00 87.25 109 ARG A C 1
ATOM 897 O O . ARG A 1 109 ? 0.754 -1.560 14.820 1.00 87.25 109 ARG A O 1
ATOM 904 N N . LEU A 1 110 ? -0.060 -1.112 12.777 1.00 90.12 110 LEU A N 1
ATOM 905 C CA . LEU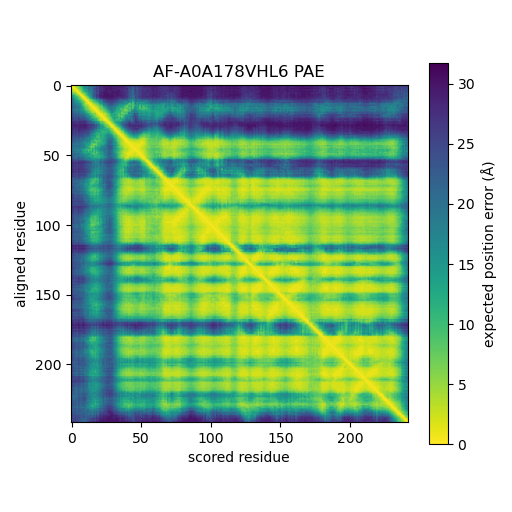 A 1 110 ? 0.450 -2.290 12.091 1.00 90.12 110 LEU A CA 1
ATOM 906 C C . LEU A 1 110 ? 1.771 -1.960 11.390 1.00 90.12 110 LEU A C 1
ATOM 908 O O . LEU A 1 110 ? 1.916 -0.911 10.758 1.00 90.12 110 LEU A O 1
ATOM 912 N N . THR A 1 111 ? 2.739 -2.866 11.489 1.00 89.25 111 THR A N 1
ATOM 913 C CA . THR A 1 111 ? 4.090 -2.658 10.959 1.00 89.25 111 THR A CA 1
ATOM 914 C C . THR A 1 111 ? 4.131 -2.706 9.431 1.00 89.25 111 THR A C 1
ATOM 916 O O . THR A 1 111 ? 3.430 -3.482 8.776 1.00 89.25 111 THR A O 1
ATOM 919 N N . LEU A 1 112 ? 4.991 -1.873 8.850 1.00 89.50 112 LEU A N 1
ATOM 920 C CA . LEU A 1 112 ? 5.335 -1.911 7.431 1.00 89.50 112 LEU A CA 1
ATOM 921 C C . LEU A 1 112 ? 6.567 -2.808 7.214 1.00 89.50 112 LEU A C 1
ATOM 923 O O . LEU A 1 112 ? 7.342 -3.012 8.148 1.00 89.50 112 LEU A O 1
ATOM 927 N N . PRO A 1 113 ? 6.779 -3.344 5.998 1.00 88.50 113 PRO A N 1
ATOM 928 C CA . PRO A 1 113 ? 7.958 -4.156 5.691 1.00 88.50 113 PRO A CA 1
ATOM 929 C C . PRO A 1 113 ? 9.254 -3.349 5.511 1.00 88.50 113 PRO A C 1
ATOM 931 O O . PRO A 1 113 ? 10.289 -3.925 5.184 1.00 88.50 113 PRO A O 1
ATOM 934 N N . PHE A 1 114 ? 9.201 -2.030 5.681 1.00 80.31 114 PHE A N 1
ATOM 935 C CA . PHE A 1 114 ? 10.303 -1.105 5.451 1.00 80.31 114 PHE A CA 1
ATOM 936 C C . PHE A 1 114 ? 10.253 0.042 6.461 1.00 80.31 114 PHE A C 1
ATOM 938 O O . PHE A 1 114 ? 9.175 0.442 6.911 1.00 80.31 114 PHE A O 1
ATOM 945 N N . ASP A 1 115 ? 11.422 0.606 6.746 1.00 71.62 115 ASP A N 1
ATOM 946 C CA . ASP A 1 115 ? 11.548 1.863 7.471 1.00 71.62 115 ASP A CA 1
ATOM 947 C C . ASP A 1 115 ? 11.343 3.010 6.485 1.00 71.62 115 ASP A C 1
ATOM 949 O O . ASP A 1 115 ? 12.100 3.168 5.527 1.00 71.62 115 ASP A O 1
ATOM 953 N N . TYR A 1 116 ? 10.274 3.775 6.689 1.00 63.34 116 TYR A N 1
ATOM 954 C CA . TYR A 1 116 ? 9.864 4.807 5.745 1.00 63.34 116 TYR A CA 1
ATOM 955 C C . TYR A 1 116 ? 10.597 6.132 6.006 1.00 63.34 116 TYR A C 1
ATOM 957 O O . TYR A 1 116 ? 10.533 6.669 7.114 1.00 63.34 116 TYR A O 1
ATOM 965 N N . SER A 1 117 ? 11.211 6.715 4.974 1.00 59.69 117 SER A N 1
ATOM 966 C CA . SER A 1 117 ? 11.751 8.083 4.980 1.00 59.69 117 SER A CA 1
ATOM 967 C C . SER A 1 117 ? 10.842 9.069 4.231 1.00 59.69 117 SER A C 1
ATOM 969 O O . SER A 1 117 ? 10.134 8.724 3.289 1.00 59.69 117 SER A O 1
ATOM 971 N N . THR A 1 118 ? 10.869 10.347 4.625 1.00 55.41 118 THR A N 1
ATOM 972 C CA . THR A 1 118 ? 9.910 11.413 4.246 1.00 55.41 118 THR A CA 1
ATOM 973 C C . THR A 1 118 ? 9.728 11.699 2.744 1.00 55.41 118 THR A C 1
ATOM 975 O O . THR A 1 118 ? 8.895 12.534 2.391 1.00 55.41 118 THR A O 1
ATOM 978 N N . LYS A 1 119 ? 10.456 11.026 1.845 1.00 56.50 119 LYS A N 1
ATOM 979 C CA . LYS A 1 119 ? 10.465 11.285 0.395 1.00 56.50 119 LYS A CA 1
ATOM 980 C C . LYS A 1 119 ? 9.966 10.122 -0.469 1.00 56.50 119 LYS A C 1
ATOM 982 O O . LYS A 1 119 ? 10.177 10.147 -1.675 1.00 56.50 119 LYS A O 1
ATOM 987 N N . GLU A 1 120 ? 9.335 9.100 0.095 1.00 67.25 120 GLU A N 1
ATOM 988 C CA . GLU A 1 120 ? 9.064 7.855 -0.644 1.00 67.25 120 GLU A CA 1
ATOM 989 C C . GLU A 1 120 ? 7.625 7.786 -1.179 1.00 67.25 120 GLU A C 1
ATOM 991 O O . GLU A 1 120 ? 6.702 8.398 -0.638 1.00 67.25 120 GLU A O 1
ATOM 996 N N . SER A 1 121 ? 7.393 7.032 -2.251 1.00 72.69 121 SER A N 1
ATOM 997 C CA . SER A 1 121 ? 6.028 6.736 -2.695 1.00 72.69 121 SER A CA 1
ATOM 998 C C . SER A 1 121 ? 5.557 5.414 -2.091 1.00 72.69 121 SER A C 1
ATOM 1000 O O . SER A 1 121 ? 6.260 4.406 -2.175 1.00 72.69 121 SER A O 1
ATOM 1002 N N . VAL A 1 122 ? 4.365 5.432 -1.487 1.00 80.88 122 VAL A N 1
ATOM 1003 C CA . VAL A 1 122 ? 3.660 4.237 -1.010 1.00 80.88 122 VAL A CA 1
ATOM 1004 C C . VAL A 1 122 ? 2.238 4.252 -1.549 1.00 80.88 122 VAL A C 1
ATOM 1006 O O . VAL A 1 122 ? 1.577 5.292 -1.580 1.00 80.88 122 VAL A O 1
ATOM 1009 N N . SER A 1 123 ? 1.762 3.094 -1.991 1.00 85.94 123 SER A N 1
ATOM 1010 C CA . SER A 1 123 ? 0.366 2.878 -2.372 1.00 85.94 123 SER A CA 1
ATOM 1011 C C . SER A 1 123 ? -0.107 1.528 -1.844 1.00 85.94 123 SER A C 1
ATOM 1013 O O . SER A 1 123 ? 0.667 0.569 -1.786 1.00 85.94 123 SER A O 1
ATOM 1015 N N . LEU A 1 124 ? -1.375 1.465 -1.442 1.00 88.25 124 LEU A N 1
ATOM 1016 C CA . LEU A 1 124 ? -2.008 0.270 -0.890 1.00 88.25 124 LEU A CA 1
ATOM 1017 C C . LEU A 1 124 ? -3.050 -0.253 -1.885 1.00 88.25 124 LEU A C 1
ATOM 1019 O O . LEU A 1 124 ? -3.775 0.524 -2.501 1.00 88.25 124 LEU A O 1
ATOM 1023 N N . SER A 1 125 ? -3.118 -1.570 -2.033 1.00 89.25 125 SER A N 1
ATOM 1024 C CA . SER A 1 125 ? -4.121 -2.280 -2.828 1.00 89.25 125 SER A CA 1
ATOM 1025 C C . SER A 1 125 ? -4.500 -3.595 -2.134 1.00 89.25 125 SER A C 1
ATOM 1027 O O . SER A 1 125 ? -3.939 -3.941 -1.090 1.00 89.25 125 SER A O 1
ATOM 1029 N N . SER A 1 126 ? -5.446 -4.340 -2.701 1.00 89.25 126 SER A N 1
ATOM 1030 C CA . SER A 1 126 ? -5.811 -5.685 -2.254 1.00 89.25 126 SER A CA 1
ATOM 1031 C C . SER A 1 126 ? -5.675 -6.700 -3.388 1.00 89.25 126 SER A C 1
ATOM 1033 O O . SER A 1 126 ? -5.988 -6.428 -4.549 1.00 89.25 126 SER A O 1
ATOM 1035 N N . ALA A 1 127 ? -5.222 -7.906 -3.047 1.00 84.31 127 ALA A N 1
ATOM 1036 C CA . ALA A 1 127 ? -5.192 -9.045 -3.954 1.00 84.31 127 ALA A CA 1
ATOM 1037 C C . ALA A 1 127 ? -6.261 -10.057 -3.539 1.00 84.31 127 ALA A C 1
ATOM 1039 O O . ALA A 1 127 ? -6.199 -10.612 -2.440 1.00 84.31 127 ALA A O 1
ATOM 1040 N N . ARG A 1 128 ? -7.210 -10.317 -4.452 1.00 74.75 128 ARG A N 1
ATOM 1041 C CA . ARG A 1 128 ? -8.301 -11.296 -4.279 1.00 74.75 128 ARG A CA 1
ATOM 1042 C C . ARG A 1 128 ? -9.126 -11.089 -2.998 1.00 74.75 128 ARG A C 1
ATOM 1044 O O . ARG A 1 128 ? -9.605 -12.064 -2.448 1.00 74.75 128 ARG A O 1
ATOM 1051 N N . GLU A 1 129 ? -9.222 -9.853 -2.501 1.00 67.62 129 GLU A N 1
ATOM 1052 C CA . GLU A 1 129 ? -9.949 -9.489 -1.264 1.00 67.62 129 GLU A CA 1
ATOM 1053 C C . GLU A 1 129 ? -9.473 -10.195 0.027 1.00 67.62 129 GLU A C 1
ATOM 1055 O O . GLU A 1 129 ? -10.064 -10.033 1.095 1.00 67.62 129 GLU A O 1
ATOM 1060 N N . GLU A 1 130 ? -8.349 -10.915 -0.024 1.00 82.88 130 GLU A N 1
ATOM 1061 C CA . GLU A 1 130 ? -7.828 -11.683 1.113 1.00 82.88 130 GLU A CA 1
ATOM 1062 C C . GLU A 1 130 ? -6.494 -11.165 1.650 1.00 82.88 130 GLU A C 1
ATOM 1064 O O . GLU A 1 130 ? -6.156 -11.424 2.809 1.00 82.88 130 GLU A O 1
ATOM 1069 N N . GLN A 1 131 ? -5.732 -10.451 0.818 1.00 91.38 131 GLN A N 1
ATOM 1070 C CA . GLN A 1 131 ? -4.393 -9.971 1.144 1.00 91.38 131 GLN A CA 1
ATOM 1071 C C . GLN A 1 131 ? -4.250 -8.483 0.832 1.00 91.38 131 GLN A C 1
ATOM 1073 O O . GLN A 1 131 ? -4.701 -8.020 -0.218 1.00 91.38 131 GLN A O 1
ATOM 1078 N N . LEU A 1 132 ? -3.553 -7.754 1.703 1.00 92.44 132 LEU A N 1
ATOM 1079 C CA . LEU A 1 132 ? -3.048 -6.425 1.381 1.00 92.44 132 LEU A CA 1
ATOM 1080 C C . LEU A 1 132 ? -1.842 -6.538 0.455 1.00 92.44 132 LEU A C 1
ATOM 1082 O O . LEU A 1 132 ? -1.020 -7.452 0.570 1.00 92.44 132 LEU A O 1
ATOM 1086 N N . VAL A 1 133 ? -1.721 -5.559 -0.431 1.00 92.81 133 VAL A N 1
ATOM 1087 C CA . VAL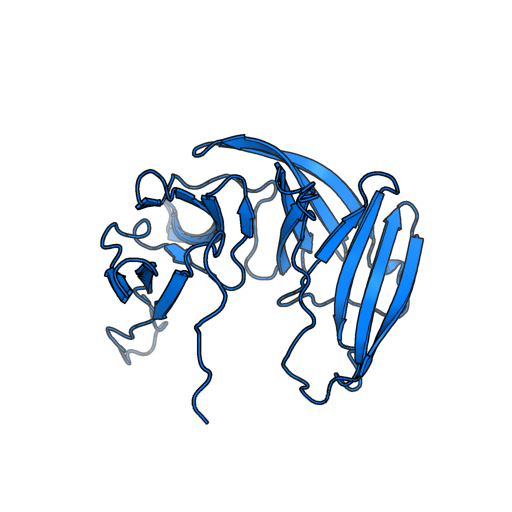 A 1 133 ? -0.563 -5.380 -1.294 1.00 92.81 133 VAL A CA 1
ATOM 1088 C C . VAL A 1 133 ? -0.048 -3.963 -1.120 1.00 92.81 133 VAL A C 1
ATOM 1090 O O . VAL A 1 133 ? -0.809 -3.003 -1.213 1.00 92.81 133 VAL A O 1
ATOM 1093 N N . LEU A 1 134 ? 1.249 -3.838 -0.879 1.00 91.62 134 LEU A N 1
ATOM 1094 C CA . LEU A 1 134 ? 1.951 -2.568 -0.788 1.00 91.62 134 LEU A CA 1
ATOM 1095 C C . LEU A 1 134 ? 2.866 -2.414 -1.993 1.00 91.62 134 LEU A C 1
ATOM 1097 O O . LEU A 1 134 ? 3.673 -3.297 -2.277 1.00 91.62 134 LEU A O 1
ATOM 1101 N N . LEU A 1 135 ? 2.764 -1.268 -2.654 1.00 90.31 135 LEU A N 1
ATOM 1102 C CA . LEU A 1 135 ? 3.783 -0.779 -3.569 1.00 90.31 135 LEU A CA 1
ATOM 1103 C C . LEU A 1 135 ? 4.627 0.235 -2.811 1.00 90.31 135 LEU A C 1
ATOM 1105 O O . LEU A 1 135 ? 4.094 1.199 -2.259 1.00 90.31 135 LEU A O 1
ATOM 1109 N N . TYR A 1 136 ? 5.933 0.005 -2.795 1.00 87.19 136 TYR A N 1
ATOM 1110 C CA . TYR A 1 136 ? 6.914 0.857 -2.150 1.00 87.19 136 TYR A CA 1
ATOM 1111 C C . TYR A 1 136 ? 7.990 1.264 -3.153 1.00 87.19 136 TYR A C 1
ATOM 1113 O O . TYR A 1 136 ? 8.618 0.417 -3.787 1.00 87.19 136 TYR A O 1
ATOM 1121 N N . GLN A 1 137 ? 8.203 2.568 -3.308 1.00 82.44 137 GLN A N 1
ATOM 1122 C CA . GLN A 1 137 ? 9.236 3.101 -4.188 1.00 82.44 137 GLN A CA 1
ATOM 1123 C C . GLN A 1 137 ? 10.055 4.175 -3.457 1.00 82.44 137 GLN A C 1
ATOM 1125 O O . GLN A 1 137 ? 9.610 5.327 -3.348 1.00 82.44 137 GLN A O 1
ATOM 1130 N N . PRO A 1 138 ? 11.272 3.839 -2.994 1.00 77.06 138 PRO A N 1
ATOM 1131 C CA . PRO A 1 138 ? 12.164 4.821 -2.414 1.00 77.06 138 PRO A CA 1
ATOM 1132 C C . PRO A 1 138 ? 12.713 5.765 -3.486 1.00 77.06 138 PRO A C 1
ATOM 1134 O O . PRO A 1 138 ? 13.161 5.339 -4.552 1.00 77.06 138 PRO A O 1
ATOM 1137 N N . TRP A 1 139 ? 12.729 7.066 -3.192 1.00 68.38 139 TRP A N 1
ATOM 1138 C CA . TRP A 1 139 ? 13.116 8.092 -4.169 1.00 68.38 139 TRP A CA 1
ATOM 1139 C C . TRP A 1 139 ? 14.557 7.945 -4.674 1.00 68.38 139 TRP A C 1
ATOM 1141 O O . TRP A 1 139 ? 14.835 8.156 -5.852 1.00 68.38 139 TRP A O 1
ATOM 1151 N N . PHE A 1 140 ? 15.485 7.577 -3.788 1.00 68.56 140 PHE A N 1
ATOM 1152 C CA . PHE A 1 140 ? 16.922 7.590 -4.080 1.00 68.56 140 PHE A CA 1
ATOM 1153 C C . PHE A 1 140 ? 17.471 6.274 -4.632 1.00 68.56 140 PHE A C 1
ATOM 1155 O O . PHE A 1 140 ? 18.578 6.258 -5.161 1.00 68.56 140 PHE A O 1
ATOM 1162 N N . THR A 1 141 ? 16.735 5.169 -4.512 1.00 73.56 141 THR A N 1
ATOM 1163 C CA . THR A 1 141 ? 17.267 3.840 -4.851 1.00 73.56 141 THR A CA 1
ATOM 1164 C C . THR A 1 141 ? 16.964 3.423 -6.285 1.00 73.56 141 THR A C 1
ATOM 1166 O O . THR A 1 141 ? 17.556 2.460 -6.765 1.00 73.56 141 THR A O 1
ATOM 1169 N N . MET A 1 142 ? 16.051 4.128 -6.970 1.00 79.38 142 MET A N 1
ATOM 1170 C CA . MET A 1 142 ? 15.497 3.723 -8.270 1.00 79.38 142 MET A CA 1
ATOM 1171 C C . MET A 1 142 ? 15.020 2.260 -8.268 1.00 79.38 142 MET A C 1
ATOM 1173 O O . MET A 1 142 ? 15.142 1.551 -9.266 1.00 79.38 142 MET A O 1
ATOM 1177 N N . ARG A 1 143 ? 14.478 1.802 -7.136 1.00 85.56 143 ARG A N 1
ATOM 1178 C CA . ARG A 1 143 ? 13.862 0.481 -6.987 1.00 85.56 143 ARG A CA 1
ATOM 1179 C C . ARG A 1 143 ? 12.376 0.629 -6.734 1.00 85.56 143 ARG A C 1
ATOM 1181 O O . ARG A 1 143 ? 11.948 1.590 -6.105 1.00 85.56 143 ARG A O 1
ATOM 1188 N N . MET A 1 144 ? 11.614 -0.343 -7.203 1.00 88.25 144 MET A N 1
ATOM 1189 C CA . MET A 1 144 ? 10.222 -0.529 -6.821 1.00 88.25 144 MET A CA 1
ATOM 1190 C C . MET A 1 144 ? 10.081 -1.905 -6.197 1.00 88.25 144 MET A C 1
ATOM 1192 O O . MET A 1 144 ? 10.526 -2.899 -6.767 1.00 88.25 144 MET A O 1
ATOM 1196 N N . GLU A 1 145 ? 9.449 -1.953 -5.037 1.00 91.62 145 GLU A N 1
ATOM 1197 C CA . GLU A 1 145 ? 9.174 -3.178 -4.310 1.00 91.62 145 GLU A CA 1
ATOM 1198 C C . GLU A 1 145 ? 7.669 -3.363 -4.164 1.00 91.62 145 GLU A C 1
ATOM 1200 O O . GLU A 1 145 ? 6.935 -2.429 -3.841 1.00 91.62 145 GLU A O 1
ATOM 1205 N N . ILE A 1 146 ? 7.219 -4.594 -4.373 1.00 93.50 146 ILE A N 1
ATOM 1206 C CA . ILE A 1 146 ? 5.848 -5.012 -4.129 1.00 93.50 146 ILE A CA 1
ATOM 1207 C C . ILE A 1 146 ? 5.866 -6.022 -2.994 1.00 93.50 146 ILE A C 1
ATOM 1209 O O . ILE A 1 146 ? 6.548 -7.047 -3.069 1.00 93.50 146 ILE A O 1
ATOM 1213 N N . TRP A 1 147 ? 5.086 -5.750 -1.958 1.00 94.62 147 TRP A N 1
ATOM 1214 C CA . TRP A 1 147 ? 4.948 -6.595 -0.781 1.00 94.62 147 TRP A CA 1
ATOM 1215 C C . TRP A 1 147 ? 3.514 -7.086 -0.666 1.00 94.62 147 TRP A C 1
ATOM 1217 O O . TRP A 1 147 ? 2.573 -6.333 -0.893 1.00 94.62 147 TRP A O 1
ATOM 1227 N N . VAL A 1 148 ? 3.340 -8.350 -0.297 1.00 94.94 148 VAL A N 1
ATOM 1228 C CA . VAL A 1 148 ? 2.024 -8.968 -0.102 1.00 94.94 148 VAL A CA 1
ATOM 1229 C C . VAL A 1 148 ? 1.919 -9.445 1.336 1.00 94.94 148 VAL A C 1
ATOM 1231 O O . VAL A 1 148 ? 2.863 -10.038 1.863 1.00 94.94 148 VAL A O 1
ATOM 1234 N N . SER A 1 149 ? 0.777 -9.208 1.977 1.00 94.56 149 SER A N 1
ATOM 1235 C CA . SER A 1 149 ? 0.547 -9.709 3.328 1.00 94.56 149 SER A CA 1
ATOM 1236 C C . SER A 1 149 ? 0.409 -11.233 3.307 1.00 94.56 149 SER A C 1
ATOM 1238 O O . SER A 1 149 ? -0.467 -11.763 2.620 1.00 94.56 149 SER A O 1
ATOM 1240 N N . ASN A 1 150 ? 1.223 -11.950 4.076 1.00 87.06 150 ASN A N 1
ATOM 1241 C CA . ASN A 1 150 ? 1.069 -13.395 4.256 1.00 87.06 150 ASN A CA 1
ATOM 1242 C C . ASN A 1 150 ? -0.082 -13.701 5.221 1.00 87.06 150 ASN A C 1
ATOM 1244 O O . ASN A 1 150 ? -0.985 -14.474 4.914 1.00 87.06 150 ASN A O 1
ATOM 1248 N N . LYS A 1 151 ? -0.062 -13.028 6.375 1.00 82.88 151 LYS A N 1
ATOM 1249 C CA . LYS A 1 151 ? -1.103 -13.085 7.397 1.00 82.88 151 LYS A CA 1
ATOM 1250 C C . LYS A 1 151 ? -1.492 -11.665 7.782 1.00 82.88 151 LYS A C 1
ATOM 1252 O O . LYS A 1 151 ? -0.618 -10.812 7.942 1.00 82.88 151 LYS A O 1
ATOM 1257 N N . ILE A 1 152 ? -2.791 -11.442 7.947 1.00 84.25 152 ILE A N 1
ATOM 1258 C CA . ILE A 1 152 ? -3.335 -10.190 8.459 1.00 84.25 152 ILE A CA 1
ATOM 1259 C C . ILE A 1 152 ? -4.406 -10.480 9.505 1.00 84.25 152 ILE A C 1
ATOM 1261 O O . ILE A 1 152 ? -5.346 -11.238 9.265 1.00 84.25 152 ILE A O 1
ATOM 1265 N N . GLU A 1 153 ? -4.209 -9.896 10.677 1.00 83.19 153 GLU A N 1
ATOM 1266 C CA . GLU A 1 153 ? -5.143 -9.841 11.795 1.00 83.19 153 GLU A CA 1
ATOM 1267 C C . GLU A 1 153 ? -5.318 -8.370 12.190 1.00 83.19 153 GLU A C 1
ATOM 1269 O O . GLU A 1 153 ? -4.566 -7.505 11.738 1.00 83.19 153 GLU A O 1
ATOM 1274 N N . LEU A 1 154 ? -6.287 -8.075 13.057 1.00 77.88 154 LEU A N 1
ATOM 1275 C CA . LEU A 1 154 ? -6.539 -6.705 13.519 1.00 77.88 154 LEU A CA 1
ATOM 1276 C C . LEU A 1 154 ? -5.301 -6.043 14.144 1.00 77.88 154 LEU A C 1
ATOM 1278 O O . LEU A 1 154 ? -5.123 -4.837 14.011 1.00 77.88 154 LEU A O 1
ATOM 1282 N N . ASN A 1 155 ? -4.432 -6.838 14.781 1.00 83.81 155 ASN A N 1
ATOM 1283 C CA . ASN A 1 155 ? -3.308 -6.334 15.570 1.00 83.81 155 ASN A CA 1
ATOM 1284 C C . ASN A 1 155 ? -1.927 -6.674 14.998 1.00 83.81 155 ASN A C 1
ATOM 1286 O O . ASN A 1 155 ? -0.916 -6.254 15.557 1.00 83.81 155 ASN A O 1
ATOM 1290 N N . ALA A 1 156 ? -1.861 -7.458 13.921 1.00 87.88 156 ALA A N 1
ATOM 1291 C CA . ALA A 1 156 ? -0.593 -7.904 13.362 1.00 87.88 156 ALA A CA 1
ATOM 1292 C C . ALA A 1 156 ? -0.692 -8.148 11.856 1.00 87.88 156 ALA A C 1
ATOM 1294 O O . ALA A 1 156 ? -1.664 -8.712 11.352 1.00 87.88 156 ALA A O 1
ATOM 1295 N N . VAL A 1 157 ? 0.372 -7.782 11.147 1.00 91.25 157 VAL A N 1
ATOM 1296 C CA . VAL A 1 157 ? 0.546 -8.067 9.725 1.00 91.25 157 VAL A CA 1
ATOM 1297 C C . VAL A 1 157 ? 1.957 -8.590 9.486 1.00 91.25 157 VAL A C 1
ATOM 1299 O O . VAL A 1 157 ? 2.919 -8.126 10.094 1.00 91.25 157 VAL A O 1
ATOM 1302 N N . SER A 1 158 ? 2.083 -9.584 8.612 1.00 92.25 158 SER A N 1
ATOM 1303 C CA . SER A 1 158 ? 3.376 -10.055 8.118 1.00 92.25 158 SER A CA 1
ATOM 1304 C C . SER A 1 158 ? 3.429 -9.944 6.605 1.00 92.25 158 SER A C 1
ATOM 1306 O O . SER A 1 158 ? 2.429 -10.165 5.919 1.00 92.25 158 SER A O 1
ATOM 1308 N N . TRP A 1 159 ? 4.605 -9.615 6.082 1.00 94.44 159 TRP A N 1
ATOM 1309 C CA . TRP A 1 159 ? 4.808 -9.280 4.677 1.00 94.44 159 TRP A CA 1
ATOM 1310 C C . TRP A 1 159 ? 5.784 -10.241 4.014 1.00 94.44 159 TRP A C 1
ATOM 1312 O O . TRP A 1 159 ? 6.762 -10.673 4.621 1.00 94.44 159 TRP A O 1
ATOM 1322 N N . ILE A 1 160 ? 5.537 -10.534 2.742 1.00 93.94 160 ILE A N 1
ATOM 1323 C CA . ILE A 1 160 ? 6.464 -11.242 1.863 1.00 93.94 160 ILE A CA 1
ATOM 1324 C C . ILE A 1 160 ? 6.735 -10.343 0.663 1.00 93.94 160 ILE A C 1
ATOM 1326 O O . ILE A 1 160 ? 5.801 -9.826 0.042 1.00 93.94 160 ILE A O 1
ATOM 1330 N N . LYS A 1 161 ? 8.017 -10.166 0.330 1.00 94.12 161 LYS A N 1
ATOM 1331 C CA . LYS A 1 161 ? 8.428 -9.465 -0.886 1.00 94.12 161 LYS A CA 1
ATOM 1332 C C . LYS A 1 161 ? 8.003 -10.305 -2.088 1.00 94.12 161 LYS A C 1
ATOM 1334 O O . LYS A 1 161 ? 8.458 -11.432 -2.259 1.00 94.12 161 LYS A O 1
ATOM 1339 N N . PHE A 1 162 ? 7.089 -9.766 -2.883 1.00 95.00 162 PHE A N 1
ATOM 1340 C CA . PHE A 1 162 ? 6.537 -10.424 -4.061 1.00 95.00 162 PHE A CA 1
ATOM 1341 C C . PHE A 1 162 ? 7.353 -10.116 -5.312 1.00 95.00 162 PHE A C 1
ATOM 1343 O O . PHE A 1 162 ? 7.615 -11.019 -6.101 1.00 95.00 162 PHE A O 1
ATOM 1350 N N . LEU A 1 163 ? 7.754 -8.858 -5.486 1.00 94.12 163 LEU A N 1
ATOM 1351 C CA . LEU A 1 163 ? 8.488 -8.402 -6.660 1.00 94.12 163 LEU A CA 1
ATOM 1352 C C . LEU A 1 163 ? 9.439 -7.268 -6.267 1.00 94.12 163 LEU A C 1
ATOM 1354 O O . LEU A 1 163 ? 9.062 -6.388 -5.496 1.00 94.12 163 LEU A O 1
ATOM 1358 N N . GLU A 1 164 ? 10.653 -7.276 -6.810 1.00 92.88 164 GLU A N 1
ATOM 1359 C CA . GLU A 1 164 ? 11.596 -6.158 -6.743 1.00 92.88 164 GLU A CA 1
ATOM 1360 C C . GLU A 1 164 ? 12.060 -5.833 -8.157 1.00 92.88 164 GLU A C 1
ATOM 1362 O O . GLU A 1 164 ? 12.471 -6.719 -8.904 1.00 92.88 164 GLU A O 1
ATOM 1367 N N . VAL A 1 165 ? 11.975 -4.559 -8.529 1.00 88.69 165 VAL A N 1
ATOM 1368 C CA . VAL A 1 165 ? 12.257 -4.098 -9.886 1.00 88.69 165 VAL A CA 1
ATOM 1369 C C . VAL A 1 165 ? 13.285 -2.980 -9.847 1.00 88.69 165 VAL A C 1
ATOM 1371 O O . VAL A 1 165 ? 13.132 -1.997 -9.116 1.00 88.69 165 VAL A O 1
ATOM 1374 N N . ASN A 1 166 ? 14.320 -3.107 -10.677 1.00 87.38 166 ASN A N 1
ATOM 1375 C CA . ASN A 1 166 ? 15.276 -2.036 -10.920 1.00 87.38 166 ASN A CA 1
ATOM 1376 C C . ASN A 1 166 ? 14.727 -1.073 -11.980 1.00 87.38 166 ASN A C 1
ATOM 1378 O O . ASN A 1 166 ? 14.745 -1.366 -13.177 1.00 87.38 166 ASN A O 1
ATOM 1382 N N . MET A 1 167 ? 14.298 0.107 -11.542 1.00 79.88 167 MET A N 1
ATOM 1383 C CA . MET A 1 167 ? 13.660 1.100 -12.404 1.00 79.88 167 MET A CA 1
ATOM 1384 C C . MET A 1 167 ? 14.641 1.789 -13.365 1.00 79.88 167 MET A C 1
ATOM 1386 O O . MET A 1 167 ? 14.202 2.428 -14.315 1.00 79.88 167 MET A O 1
ATOM 1390 N N . ILE A 1 168 ? 15.961 1.644 -13.170 1.00 78.56 168 ILE A N 1
ATOM 1391 C CA . ILE A 1 168 ? 16.988 2.166 -14.096 1.00 78.56 168 ILE A CA 1
ATOM 1392 C C . ILE A 1 168 ? 16.885 1.490 -15.466 1.00 78.56 168 ILE A C 1
ATOM 1394 O O . ILE A 1 168 ? 17.203 2.096 -16.486 1.00 78.56 168 ILE A O 1
ATOM 1398 N N . THR A 1 169 ? 16.427 0.238 -15.496 1.00 73.06 169 THR A N 1
ATOM 1399 C CA . THR A 1 169 ? 16.330 -0.554 -16.728 1.00 73.06 169 THR A CA 1
ATOM 1400 C C . THR A 1 169 ? 15.242 -0.063 -17.684 1.00 73.06 169 THR A C 1
ATOM 1402 O O . THR A 1 169 ? 15.191 -0.524 -18.821 1.00 73.06 169 THR A O 1
ATOM 1405 N N . PHE A 1 170 ? 14.416 0.907 -17.271 1.00 74.19 170 PHE A N 1
ATOM 1406 C CA . PHE A 1 170 ? 13.349 1.467 -18.093 1.00 74.19 170 PHE A CA 1
ATOM 1407 C C . PHE A 1 170 ? 13.780 2.815 -18.699 1.00 74.19 170 PHE A C 1
ATOM 1409 O O . PHE A 1 170 ? 13.757 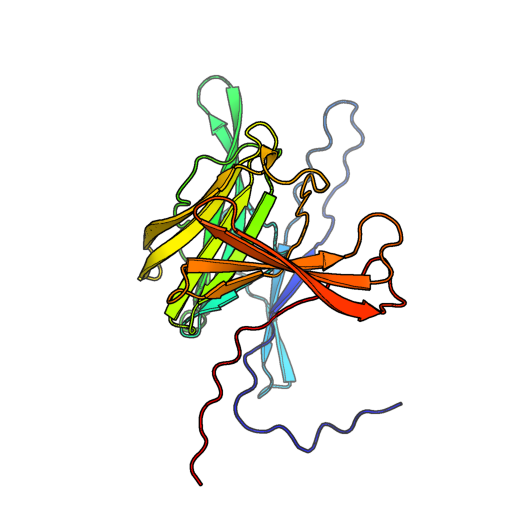3.844 -18.017 1.00 74.19 170 PHE A O 1
ATOM 1416 N N . PRO A 1 171 ? 14.160 2.841 -19.993 1.00 54.69 171 PRO A N 1
ATOM 1417 C CA . PRO A 1 171 ? 14.895 3.947 -20.615 1.00 54.69 171 PRO A CA 1
ATOM 1418 C C . PRO A 1 171 ? 14.113 5.266 -20.740 1.00 54.69 171 PRO A C 1
ATOM 1420 O O . PRO A 1 171 ? 14.711 6.296 -21.044 1.00 54.69 171 PRO A O 1
ATOM 1423 N N . HIS A 1 172 ? 12.802 5.268 -20.474 1.00 55.19 172 HIS A N 1
ATOM 1424 C CA . HIS A 1 172 ? 11.935 6.439 -20.661 1.00 55.19 172 HIS A CA 1
ATOM 1425 C C . HIS A 1 172 ? 11.140 6.871 -19.420 1.00 55.19 172 HIS A C 1
ATOM 1427 O O . HIS A 1 172 ? 10.468 7.899 -19.465 1.00 55.19 172 HIS A O 1
ATOM 1433 N N . TYR A 1 173 ? 11.222 6.152 -18.294 1.00 57.81 173 TYR A N 1
ATOM 1434 C CA . TYR A 1 173 ? 10.277 6.364 -17.193 1.00 57.81 173 TYR A CA 1
ATOM 1435 C C . TYR A 1 173 ? 10.933 6.352 -15.812 1.00 57.81 173 TYR A C 1
ATOM 1437 O O . TYR A 1 173 ? 11.180 5.317 -15.204 1.00 57.81 173 TYR A O 1
ATOM 1445 N N . ARG A 1 174 ? 11.119 7.553 -15.249 1.00 55.94 174 ARG A N 1
ATOM 1446 C CA . ARG A 1 174 ? 11.283 7.737 -13.800 1.00 55.94 174 ARG A CA 1
ATOM 1447 C C . ARG A 1 174 ? 9.902 7.816 -13.188 1.00 55.94 174 ARG A C 1
ATOM 1449 O O . ARG A 1 174 ? 9.326 8.901 -13.146 1.00 55.94 174 ARG A O 1
ATOM 1456 N N . PHE A 1 175 ? 9.320 6.693 -12.802 1.00 60.00 175 PHE A N 1
ATOM 1457 C CA . PHE A 1 175 ? 8.033 6.696 -12.122 1.00 60.00 175 PHE A CA 1
ATOM 1458 C C . PHE A 1 175 ? 8.098 7.603 -10.891 1.00 60.00 175 PHE A C 1
ATOM 1460 O O . PHE A 1 175 ? 8.996 7.489 -10.062 1.00 60.00 175 PHE A O 1
ATOM 1467 N N . SER A 1 176 ? 7.192 8.574 -10.836 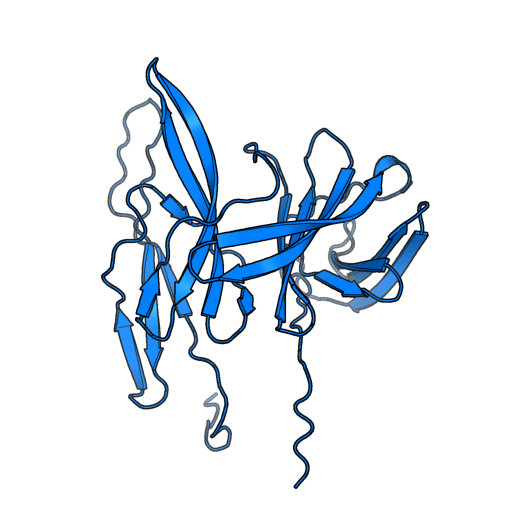1.00 56.44 176 SER A N 1
ATOM 1468 C CA . SER A 1 176 ? 6.990 9.398 -9.647 1.00 56.44 176 SER A CA 1
ATOM 1469 C C . SER A 1 176 ? 5.558 9.120 -9.263 1.00 56.44 176 SER A C 1
ATOM 1471 O O . SER A 1 176 ? 4.644 9.833 -9.672 1.00 56.44 176 SER A O 1
ATOM 1473 N N . PHE A 1 177 ? 5.368 7.959 -8.644 1.00 60.94 177 PHE A N 1
ATOM 1474 C CA . PHE A 1 177 ? 4.062 7.407 -8.337 1.00 60.94 177 PHE A CA 1
ATOM 1475 C C . PHE A 1 177 ? 3.439 8.152 -7.158 1.00 60.94 177 PHE A C 1
ATOM 1477 O O . PHE A 1 177 ? 3.243 7.604 -6.081 1.00 60.94 177 PHE A O 1
ATOM 1484 N N . HIS A 1 178 ? 3.157 9.438 -7.305 1.00 56.78 178 HIS A N 1
ATOM 1485 C CA . HIS A 1 178 ? 2.307 10.108 -6.337 1.00 56.78 178 HIS A CA 1
ATOM 1486 C C . HIS A 1 178 ? 0.867 9.708 -6.656 1.00 56.78 178 HIS A C 1
ATOM 1488 O O . HIS A 1 178 ? 0.317 10.183 -7.642 1.00 56.78 178 HIS A O 1
ATOM 1494 N N . HIS A 1 179 ? 0.276 8.855 -5.812 1.00 60.22 179 HIS A N 1
ATOM 1495 C CA . HIS A 1 179 ? -1.132 8.435 -5.900 1.00 60.22 179 HIS A CA 1
ATOM 1496 C C . HIS A 1 179 ? -1.432 7.475 -7.060 1.00 60.22 179 HIS A C 1
ATOM 1498 O O . HIS A 1 179 ? -2.253 7.782 -7.921 1.00 60.22 179 HIS A O 1
ATOM 1504 N N . VAL A 1 180 ? -0.781 6.306 -7.077 1.00 73.31 180 VAL A N 1
ATOM 1505 C CA . VAL A 1 180 ? -1.086 5.273 -8.075 1.00 73.31 180 VAL A CA 1
ATOM 1506 C C . VAL A 1 180 ? -2.048 4.226 -7.561 1.00 73.31 180 VAL A C 1
ATOM 1508 O O . VAL A 1 180 ? -1.907 3.691 -6.463 1.00 73.31 180 VAL A O 1
ATOM 1511 N N . SER A 1 181 ? -2.986 3.870 -8.427 1.00 84.00 181 SER A N 1
ATOM 1512 C CA . SER A 1 181 ? -3.722 2.628 -8.293 1.00 84.00 181 SER A CA 1
ATOM 1513 C C . SER A 1 181 ? -2.968 1.511 -9.006 1.00 84.00 181 SER A C 1
ATOM 1515 O O . SER A 1 181 ? -2.381 1.711 -10.072 1.00 84.00 181 SER A O 1
ATOM 1517 N N . PHE A 1 182 ? -2.962 0.328 -8.406 1.00 89.25 182 PHE A N 1
ATOM 1518 C CA . PHE A 1 182 ? -2.280 -0.828 -8.963 1.00 89.25 182 PHE A CA 1
ATOM 1519 C C . PHE A 1 182 ? -2.947 -2.123 -8.503 1.00 89.25 182 PHE A C 1
ATOM 1521 O O . PHE A 1 182 ? -3.664 -2.161 -7.500 1.00 89.25 182 PHE A O 1
ATOM 1528 N N . PHE A 1 183 ? -2.663 -3.201 -9.221 1.00 91.19 183 PHE A N 1
ATOM 1529 C CA . PHE A 1 183 ? -3.007 -4.561 -8.820 1.00 91.19 183 PHE A CA 1
ATOM 1530 C C . PHE A 1 183 ? -1.902 -5.525 -9.253 1.00 91.19 183 PHE A C 1
ATOM 1532 O O . PHE A 1 183 ? -1.010 -5.167 -10.024 1.00 91.19 183 PHE A O 1
ATOM 1539 N N . ILE A 1 184 ? -1.945 -6.755 -8.744 1.00 92.50 184 ILE A N 1
ATOM 1540 C CA . ILE A 1 184 ? -0.947 -7.780 -9.058 1.00 92.50 184 ILE A CA 1
ATOM 1541 C C . ILE A 1 184 ? -1.581 -8.994 -9.726 1.00 92.50 184 ILE A C 1
ATOM 1543 O O . ILE A 1 184 ? -2.647 -9.466 -9.331 1.00 92.50 184 ILE A O 1
ATOM 1547 N N . ASP A 1 185 ? -0.861 -9.556 -10.687 1.00 91.81 185 ASP A N 1
ATOM 1548 C CA . ASP A 1 185 ? -1.066 -10.912 -11.164 1.00 91.81 185 ASP A CA 1
ATOM 1549 C C . ASP A 1 185 ? -0.069 -11.834 -10.459 1.00 91.81 185 ASP A C 1
ATOM 1551 O O . ASP A 1 185 ? 1.105 -11.928 -10.826 1.00 91.81 185 ASP A O 1
ATOM 1555 N N . LYS A 1 186 ? -0.551 -12.541 -9.432 1.00 90.44 186 LYS A N 1
ATOM 1556 C CA . LYS A 1 186 ? 0.269 -13.489 -8.664 1.00 90.44 186 LYS A CA 1
ATOM 1557 C C . LYS A 1 186 ? 0.776 -14.662 -9.502 1.00 90.44 186 LYS A C 1
ATOM 1559 O O . LYS A 1 186 ? 1.835 -15.190 -9.185 1.00 90.44 186 LYS A O 1
ATOM 1564 N N . LYS A 1 187 ? 0.026 -15.095 -10.523 1.00 90.31 187 LYS A N 1
ATOM 1565 C CA . LYS A 1 187 ? 0.382 -16.264 -11.341 1.00 90.31 187 LYS A CA 1
ATOM 1566 C C . LYS A 1 187 ? 1.555 -15.934 -12.254 1.00 90.31 187 LYS A C 1
ATOM 1568 O O . LYS A 1 187 ? 2.479 -16.729 -12.362 1.00 90.31 187 LYS A O 1
ATOM 1573 N N . ASN A 1 188 ? 1.495 -14.767 -12.889 1.00 90.81 188 ASN A N 1
ATOM 1574 C CA . ASN A 1 188 ? 2.520 -14.321 -13.829 1.00 90.81 188 ASN A CA 1
ATOM 1575 C C . ASN A 1 188 ? 3.616 -13.473 -13.167 1.00 90.81 188 ASN A C 1
ATOM 1577 O O . ASN A 1 188 ? 4.560 -13.080 -13.840 1.00 90.81 188 ASN A O 1
ATOM 1581 N N . LYS A 1 189 ? 3.493 -13.198 -11.862 1.00 93.31 189 LYS A N 1
ATOM 1582 C CA . LYS A 1 189 ? 4.415 -12.367 -11.079 1.00 93.31 189 LYS A CA 1
ATOM 1583 C C . LYS A 1 189 ? 4.621 -10.974 -11.683 1.00 93.31 189 LYS A C 1
ATOM 1585 O O . LYS A 1 189 ? 5.735 -10.493 -11.862 1.00 93.31 189 LYS A O 1
ATOM 1590 N N . VAL A 1 190 ? 3.500 -10.332 -12.001 1.00 92.94 190 VAL A N 1
ATOM 1591 C CA . VAL A 1 190 ? 3.446 -9.007 -12.631 1.00 92.94 190 VAL A CA 1
ATOM 1592 C C . VAL A 1 190 ? 2.679 -8.047 -11.732 1.00 92.94 190 VAL A C 1
ATOM 1594 O O . VAL A 1 190 ? 1.662 -8.414 -11.142 1.00 92.94 190 VAL A O 1
ATOM 1597 N N . VAL A 1 191 ? 3.142 -6.804 -11.651 1.00 92.44 191 VAL A N 1
ATOM 1598 C CA . VAL A 1 191 ? 2.355 -5.674 -11.156 1.00 92.44 191 VAL A CA 1
ATOM 1599 C C . VAL A 1 191 ? 1.850 -4.859 -12.340 1.00 92.44 191 VAL A C 1
ATOM 1601 O O . VAL A 1 191 ? 2.579 -4.625 -13.304 1.00 92.44 191 VAL A O 1
ATOM 1604 N N . VAL A 1 192 ? 0.590 -4.443 -12.270 1.00 91.75 192 VAL A N 1
ATOM 1605 C CA . VAL A 1 192 ? -0.008 -3.506 -13.217 1.00 91.75 192 VAL A CA 1
ATOM 1606 C C . VAL A 1 192 ? -0.224 -2.194 -12.492 1.00 91.75 192 VAL A C 1
ATOM 1608 O O . VAL A 1 192 ? -1.039 -2.124 -11.572 1.00 91.75 192 VAL A O 1
ATOM 1611 N N . VAL A 1 193 ? 0.520 -1.168 -12.891 1.00 89.44 193 VAL A N 1
ATOM 1612 C CA . VAL A 1 193 ? 0.413 0.177 -12.321 1.00 89.44 193 VAL A CA 1
ATOM 1613 C C . VAL A 1 193 ? -0.339 1.069 -13.290 1.00 89.44 193 VAL A C 1
ATOM 1615 O O . VAL A 1 193 ? -0.021 1.099 -14.479 1.00 89.44 193 VAL A O 1
ATOM 1618 N N . LEU A 1 194 ? -1.333 1.793 -12.785 1.00 87.12 194 LEU A N 1
ATOM 1619 C CA . LEU A 1 194 ? -2.098 2.745 -13.569 1.00 87.12 194 LEU A CA 1
ATOM 1620 C C . LEU A 1 194 ? -1.610 4.158 -13.277 1.00 87.12 194 LEU A C 1
ATOM 1622 O O . LEU A 1 194 ? -1.491 4.566 -12.123 1.00 87.12 194 LEU A O 1
ATOM 1626 N N . ASP A 1 195 ? -1.345 4.906 -14.340 1.00 84.00 195 ASP A N 1
ATOM 1627 C CA . ASP A 1 195 ? -0.905 6.296 -14.258 1.00 84.00 195 ASP A CA 1
ATOM 1628 C C . ASP A 1 195 ? -1.378 7.062 -15.501 1.00 84.00 195 ASP A C 1
ATOM 1630 O O . ASP A 1 195 ? -2.077 6.539 -16.373 1.00 84.00 195 ASP A O 1
ATOM 1634 N N . LYS A 1 196 ? -0.964 8.318 -15.603 1.00 82.50 196 LYS A N 1
ATOM 1635 C CA . LYS A 1 196 ? -1.096 9.127 -16.806 1.00 82.50 196 LYS A CA 1
ATOM 1636 C C . LYS A 1 196 ? 0.200 9.205 -17.591 1.00 82.50 196 LYS A C 1
ATOM 1638 O O . LYS A 1 196 ? 1.298 9.091 -17.044 1.00 82.50 196 LYS A O 1
ATOM 1643 N N . ASP A 1 197 ? 0.064 9.493 -18.881 1.00 80.50 197 ASP A N 1
ATOM 1644 C CA . ASP A 1 197 ? 1.205 9.933 -19.673 1.00 80.50 197 ASP A CA 1
ATOM 1645 C C . ASP A 1 197 ? 1.783 11.230 -19.080 1.00 80.50 197 ASP A C 1
ATOM 1647 O O . ASP A 1 197 ? 1.055 12.155 -18.713 1.00 80.50 197 ASP A O 1
ATOM 1651 N N . LYS A 1 198 ? 3.108 11.301 -18.953 1.00 74.12 198 LYS A N 1
ATOM 1652 C CA . LYS A 1 198 ? 3.759 12.416 -18.250 1.00 74.12 198 LYS A CA 1
ATOM 1653 C C . LYS A 1 198 ? 3.822 13.699 -19.062 1.00 74.12 198 LYS A C 1
ATOM 1655 O O . LYS A 1 198 ? 3.886 14.778 -18.478 1.00 74.12 198 LYS A O 1
ATOM 1660 N N . GLU A 1 199 ? 3.827 13.576 -20.383 1.00 77.81 199 GLU A N 1
ATOM 1661 C CA . GLU A 1 199 ? 4.019 14.706 -21.288 1.00 77.81 199 GLU A CA 1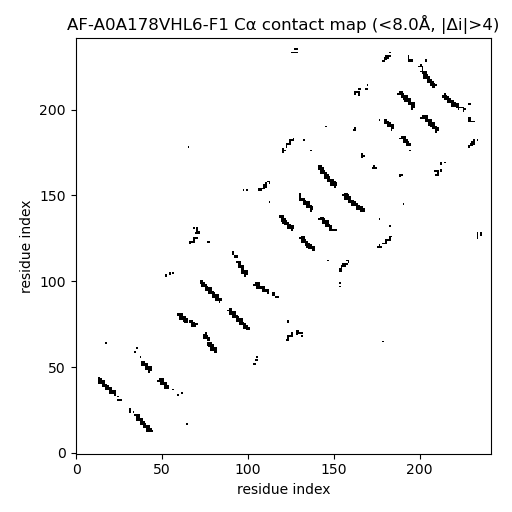
ATOM 1662 C C . GLU A 1 199 ? 2.764 15.573 -21.369 1.00 77.81 199 GLU A C 1
ATOM 1664 O O . GLU A 1 199 ? 2.826 16.789 -21.206 1.00 77.81 199 GLU A O 1
ATOM 1669 N N . THR A 1 200 ? 1.607 14.947 -21.586 1.00 79.81 200 THR A N 1
ATOM 1670 C CA . THR A 1 200 ? 0.348 15.656 -21.839 1.00 79.81 200 THR A CA 1
ATOM 1671 C C . THR A 1 200 ? -0.677 15.472 -20.724 1.00 79.81 200 THR A C 1
ATOM 1673 O O . THR A 1 200 ? -1.588 16.296 -20.596 1.00 79.81 200 THR A O 1
ATOM 1676 N N . ARG A 1 201 ? -0.535 14.416 -19.906 1.00 80.62 201 ARG A N 1
ATOM 1677 C CA . ARG A 1 201 ? -1.498 13.990 -18.871 1.00 80.62 201 ARG A CA 1
ATOM 1678 C C . ARG A 1 201 ? -2.909 13.776 -19.424 1.00 80.62 201 ARG A C 1
ATOM 1680 O O . ARG A 1 201 ? -3.895 13.858 -18.687 1.00 80.62 201 ARG A O 1
ATOM 1687 N N . SER A 1 202 ? -3.006 13.507 -20.722 1.00 83.62 202 SER A N 1
ATOM 1688 C CA . SER A 1 202 ? -4.250 13.361 -2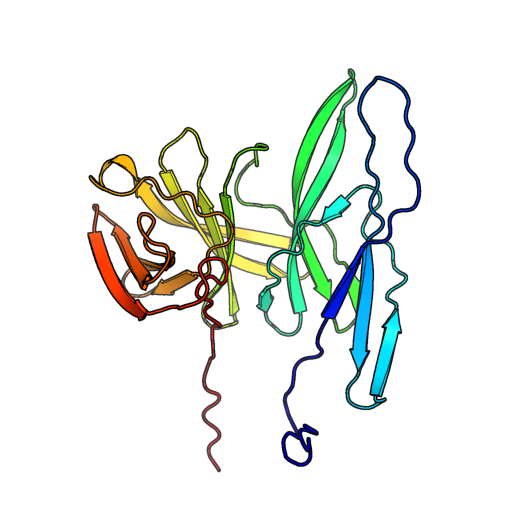1.477 1.00 83.62 202 SER A CA 1
ATOM 1689 C C . SER A 1 202 ? -4.589 11.909 -21.798 1.00 83.62 202 SER A C 1
ATOM 1691 O O . SER A 1 202 ? -5.682 11.642 -22.280 1.00 83.62 202 SER A O 1
ATOM 1693 N N . ARG A 1 203 ? -3.698 10.963 -21.501 1.00 85.44 203 ARG A N 1
ATOM 1694 C CA . ARG A 1 203 ? -3.891 9.525 -21.689 1.00 85.44 203 ARG A CA 1
ATOM 1695 C C . ARG A 1 203 ? -3.699 8.808 -20.368 1.00 85.44 203 ARG A C 1
ATOM 1697 O O . ARG A 1 203 ? -2.797 9.132 -19.597 1.00 85.44 203 ARG A O 1
ATOM 1704 N N . ASN A 1 204 ? -4.562 7.837 -20.122 1.00 87.12 204 ASN A N 1
ATOM 1705 C CA . ASN A 1 204 ? -4.413 6.893 -19.031 1.00 87.12 204 ASN A CA 1
ATOM 1706 C C . ASN A 1 204 ? -3.636 5.687 -19.557 1.00 87.12 204 ASN A C 1
ATOM 1708 O O . ASN A 1 204 ? -3.928 5.177 -20.641 1.00 87.12 204 ASN A O 1
ATOM 1712 N N . LEU A 1 205 ? -2.646 5.248 -18.794 1.00 87.12 205 LEU A N 1
ATOM 1713 C CA . LEU A 1 205 ? -1.716 4.193 -19.166 1.00 87.12 205 LEU A CA 1
ATOM 1714 C C . LEU A 1 205 ? -1.730 3.098 -18.102 1.00 87.12 205 LEU A C 1
ATOM 1716 O O . LEU A 1 205 ? -1.869 3.370 -16.908 1.00 87.12 205 LEU A O 1
ATOM 1720 N N . GLY A 1 206 ? -1.579 1.859 -18.556 1.00 89.56 206 GLY A N 1
ATOM 1721 C CA . GLY A 1 206 ? -1.311 0.697 -17.721 1.00 89.56 206 GLY A CA 1
ATOM 1722 C C . GLY A 1 206 ? 0.094 0.181 -18.000 1.00 89.56 206 GLY A C 1
ATOM 1723 O O . GLY A 1 206 ? 0.404 -0.191 -19.134 1.00 89.56 206 GLY A O 1
ATOM 1724 N N . TYR A 1 207 ? 0.930 0.134 -16.968 1.00 88.81 207 TYR A N 1
ATOM 1725 C CA . TYR A 1 207 ? 2.278 -0.418 -17.040 1.00 88.81 207 TYR A CA 1
ATOM 1726 C C . TYR A 1 207 ? 2.299 -1.797 -16.410 1.00 88.81 207 TYR A C 1
ATOM 1728 O O . TYR A 1 207 ? 2.092 -1.944 -15.208 1.00 88.81 207 TYR A O 1
ATOM 1736 N N . PHE A 1 208 ? 2.575 -2.802 -17.227 1.00 92.06 208 PHE A N 1
ATOM 1737 C CA . PHE A 1 208 ? 2.816 -4.164 -16.786 1.00 92.06 208 PHE A CA 1
ATOM 1738 C C . PHE A 1 208 ? 4.308 -4.305 -16.525 1.00 92.06 208 PHE A C 1
ATOM 1740 O O . PHE A 1 208 ? 5.111 -4.153 -17.447 1.00 92.06 208 PHE A O 1
ATOM 1747 N N . ILE A 1 209 ? 4.665 -4.581 -15.277 1.00 91.19 209 ILE A N 1
ATOM 1748 C CA . ILE A 1 209 ? 6.048 -4.665 -14.818 1.00 91.19 209 ILE A CA 1
ATOM 1749 C C . ILE A 1 209 ? 6.232 -6.015 -14.128 1.00 91.19 209 ILE A C 1
ATOM 1751 O O . ILE A 1 209 ? 5.447 -6.379 -13.253 1.00 91.19 209 ILE A O 1
ATOM 1755 N N . GLY A 1 210 ? 7.246 -6.768 -14.535 1.00 91.81 210 GLY A N 1
ATOM 1756 C CA . GLY A 1 210 ? 7.538 -8.096 -13.998 1.00 91.81 210 GLY A CA 1
ATOM 1757 C C . GLY A 1 210 ? 9.015 -8.277 -13.677 1.00 91.81 210 GLY A C 1
ATOM 1758 O O . GLY A 1 210 ? 9.790 -7.318 -13.659 1.00 91.81 210 GLY A O 1
ATOM 1759 N N . GLU A 1 211 ? 9.397 -9.522 -13.416 1.00 88.94 211 GLU A N 1
ATOM 1760 C CA . GLU A 1 211 ? 10.799 -9.892 -13.211 1.00 88.94 211 GLU A CA 1
ATOM 1761 C C . GLU A 1 211 ? 11.632 -9.738 -14.487 1.00 88.94 211 GLU A C 1
ATOM 1763 O O . GLU A 1 211 ? 11.100 -9.589 -15.589 1.00 88.94 211 GLU A O 1
ATOM 1768 N N . ASP A 1 212 ? 12.955 -9.735 -14.316 1.00 85.38 212 ASP A N 1
ATOM 1769 C CA . ASP A 1 212 ? 13.936 -9.730 -15.408 1.00 85.38 212 ASP A CA 1
ATOM 1770 C C . ASP A 1 212 ? 13.783 -8.564 -16.403 1.00 85.38 212 ASP A C 1
ATOM 1772 O O . ASP A 1 212 ? 14.165 -8.653 -17.569 1.00 85.38 212 ASP A O 1
ATOM 1776 N N . GLY A 1 213 ? 13.225 -7.442 -15.936 1.00 82.94 213 GLY A N 1
ATOM 1777 C CA . GLY A 1 213 ? 13.010 -6.247 -16.751 1.00 82.94 213 GLY A CA 1
ATOM 1778 C C . GLY A 1 213 ? 11.806 -6.340 -17.690 1.00 82.94 213 GLY A C 1
ATOM 1779 O O . GLY A 1 213 ? 11.690 -5.509 -18.592 1.00 82.94 213 GLY A O 1
ATOM 1780 N N . TYR A 1 214 ? 10.900 -7.311 -17.499 1.00 89.12 214 TYR A N 1
ATOM 1781 C CA . TYR A 1 214 ? 9.649 -7.356 -18.254 1.00 89.12 214 TYR A CA 1
ATOM 1782 C C . TYR A 1 214 ? 8.875 -6.046 -18.081 1.00 89.12 214 TYR A C 1
ATOM 1784 O O . TYR A 1 214 ? 8.517 -5.655 -16.967 1.00 89.12 214 TYR A O 1
ATOM 1792 N N . PHE A 1 215 ? 8.600 -5.393 -19.208 1.00 89.44 215 PHE A N 1
ATOM 1793 C CA . PHE A 1 215 ? 7.899 -4.123 -19.263 1.00 89.44 215 PHE A CA 1
ATOM 1794 C C . PHE A 1 215 ? 7.007 -4.052 -20.493 1.00 89.44 215 PHE A C 1
ATOM 1796 O O . PHE A 1 215 ? 7.451 -4.287 -21.619 1.00 89.44 215 PHE A O 1
ATOM 1803 N N . LYS A 1 216 ? 5.745 -3.689 -20.278 1.00 89.88 216 LYS A N 1
ATOM 1804 C CA . LYS A 1 216 ? 4.795 -3.403 -21.350 1.00 89.88 216 LYS A CA 1
ATOM 1805 C C . LYS A 1 216 ? 3.900 -2.235 -20.960 1.00 89.88 216 LYS A C 1
ATOM 1807 O O . LYS A 1 216 ? 3.262 -2.259 -19.911 1.00 89.88 216 LYS A O 1
ATOM 1812 N N . GLU A 1 217 ? 3.816 -1.253 -21.846 1.00 88.62 217 GLU A N 1
ATOM 1813 C CA . GLU A 1 217 ? 2.896 -0.122 -21.745 1.00 88.62 217 GLU A CA 1
ATOM 1814 C C . GLU A 1 217 ? 1.635 -0.399 -22.576 1.00 88.62 217 GLU A C 1
ATOM 1816 O O . GLU A 1 217 ? 1.709 -0.949 -23.680 1.00 88.62 217 GLU A O 1
ATOM 1821 N N . VAL A 1 218 ? 0.469 -0.045 -22.036 1.00 90.12 218 VAL A N 1
ATOM 1822 C CA . VAL A 1 218 ? -0.828 -0.152 -22.713 1.00 90.12 218 VAL A CA 1
ATOM 1823 C C . VAL A 1 218 ? -1.617 1.137 -22.504 1.00 90.12 218 VAL A C 1
ATOM 1825 O O . VAL A 1 218 ? -1.765 1.598 -21.375 1.00 90.12 218 VAL A O 1
ATOM 1828 N N . GLU A 1 219 ? -2.169 1.696 -23.580 1.00 90.50 219 GLU A N 1
ATOM 1829 C CA . GLU A 1 219 ? -3.091 2.828 -23.496 1.00 90.50 219 GLU A CA 1
ATOM 1830 C C . GLU A 1 219 ? -4.486 2.355 -23.066 1.00 90.50 219 GLU A C 1
ATOM 1832 O O . GLU A 1 219 ? -5.085 1.486 -23.697 1.00 90.50 219 GLU A O 1
ATOM 1837 N N . LEU A 1 220 ? -5.000 2.932 -21.979 1.00 87.38 220 LEU A N 1
ATOM 1838 C CA . LEU A 1 220 ? -6.317 2.626 -21.405 1.00 87.38 220 LEU A CA 1
ATOM 1839 C C . LEU A 1 220 ? -7.402 3.604 -21.880 1.00 87.38 220 LEU A C 1
ATOM 1841 O O . LEU A 1 220 ? -8.582 3.413 -21.590 1.00 87.38 220 LEU A O 1
ATOM 1845 N N . GLY A 1 221 ? -7.002 4.655 -22.597 1.00 86.50 221 GLY A N 1
ATOM 1846 C CA . GLY A 1 221 ? -7.879 5.651 -23.198 1.00 86.50 221 GLY A CA 1
ATOM 1847 C C . GLY A 1 221 ? -7.508 7.089 -22.841 1.00 86.50 221 GLY A C 1
ATOM 1848 O O . GLY A 1 221 ? -6.704 7.362 -21.945 1.00 86.50 221 GLY A O 1
ATOM 1849 N N . GLY A 1 222 ? -8.125 8.026 -23.558 1.00 84.12 222 GLY A N 1
ATOM 1850 C CA . GLY A 1 222 ? -7.964 9.457 -23.324 1.00 84.12 222 GLY A CA 1
ATOM 1851 C C . GLY A 1 222 ? -8.712 9.951 -22.081 1.00 84.12 222 GLY A C 1
ATOM 1852 O O . GLY A 1 222 ? -9.764 9.438 -21.707 1.00 84.12 222 GLY A O 1
ATOM 1853 N N . SER A 1 223 ? -8.195 11.010 -21.471 1.00 77.31 223 SER A N 1
ATOM 1854 C CA . SER A 1 223 ? -8.756 11.707 -20.320 1.00 77.31 223 SER A CA 1
ATOM 1855 C C . SER A 1 223 ? -8.689 13.210 -20.550 1.00 77.31 223 SER A C 1
ATOM 1857 O O . SER A 1 223 ? -7.621 13.771 -20.792 1.00 77.31 223 SER A O 1
ATOM 1859 N N . ARG A 1 224 ? -9.838 13.881 -20.431 1.00 77.31 224 ARG A N 1
ATOM 1860 C CA . ARG A 1 224 ? -9.920 15.350 -20.507 1.00 77.31 224 ARG A CA 1
ATOM 1861 C C . ARG A 1 224 ? -9.457 16.025 -19.218 1.00 77.31 224 ARG A C 1
ATOM 1863 O O . ARG A 1 224 ? -8.968 17.149 -19.264 1.00 77.31 224 ARG A O 1
ATOM 1870 N N . ASP A 1 225 ? -9.591 15.330 -18.092 1.00 78.19 225 ASP A N 1
ATOM 1871 C CA . ASP A 1 225 ? -9.061 15.776 -16.810 1.00 78.19 225 ASP A CA 1
ATOM 1872 C C . ASP A 1 225 ? -7.574 15.405 -16.702 1.00 78.19 225 ASP A C 1
ATOM 1874 O O . ASP A 1 225 ? -7.194 14.242 -16.877 1.00 78.19 225 ASP A O 1
ATOM 1878 N N . ARG A 1 226 ? -6.730 16.409 -16.450 1.00 73.31 226 ARG A N 1
ATOM 1879 C CA . ARG A 1 226 ? -5.276 16.252 -16.278 1.00 73.31 226 ARG A CA 1
ATOM 1880 C C . ARG A 1 226 ? -4.891 15.848 -14.852 1.00 73.31 226 ARG A C 1
ATOM 1882 O O . ARG A 1 226 ? -3.786 15.339 -14.653 1.00 73.31 226 ARG A O 1
ATOM 1889 N N . ASN A 1 227 ? -5.786 16.073 -13.891 1.00 73.31 227 ASN A N 1
ATOM 1890 C CA . ASN A 1 227 ? -5.562 15.842 -12.467 1.00 73.31 227 ASN A CA 1
ATOM 1891 C C . ASN A 1 227 ? -6.237 14.558 -11.964 1.00 73.31 227 ASN A C 1
ATOM 1893 O O . ASN A 1 227 ? -5.784 14.000 -10.970 1.00 73.31 227 ASN A O 1
ATOM 1897 N N . GLY A 1 228 ? -7.274 14.069 -12.648 1.00 72.38 228 GLY A N 1
ATOM 1898 C CA . GLY A 1 228 ? -7.935 12.802 -12.339 1.00 72.38 228 GLY A CA 1
ATOM 1899 C C . GLY A 1 228 ? -7.120 11.599 -12.804 1.00 72.38 228 GLY A C 1
ATOM 1900 O O . GLY A 1 228 ? -7.056 11.323 -13.999 1.00 72.38 228 GLY A O 1
ATOM 1901 N N . TYR A 1 229 ? -6.493 10.884 -11.872 1.00 76.62 229 TYR A N 1
ATOM 1902 C CA . TYR A 1 229 ? -5.722 9.674 -12.165 1.00 76.62 229 TYR A CA 1
ATOM 1903 C C . TYR A 1 229 ? -6.632 8.455 -12.373 1.00 76.62 229 TYR A C 1
ATOM 1905 O O . TYR A 1 229 ? -7.718 8.398 -11.796 1.00 76.62 229 TYR A O 1
ATOM 1913 N N . PRO A 1 230 ? -6.219 7.474 -13.196 1.00 77.56 230 PRO A N 1
ATOM 1914 C CA . PRO A 1 230 ? -6.947 6.217 -13.311 1.00 77.56 230 PRO A CA 1
ATOM 1915 C C . PRO A 1 230 ? -6.909 5.431 -11.992 1.00 77.56 230 PRO A C 1
ATOM 1917 O O . PRO A 1 230 ? -5.858 5.281 -11.369 1.00 77.56 230 PRO A O 1
ATOM 1920 N N . PHE A 1 231 ? -8.060 4.885 -11.602 1.00 75.88 231 PHE A N 1
ATOM 1921 C CA . PHE A 1 231 ? -8.220 4.050 -10.414 1.00 75.88 231 PHE A CA 1
ATOM 1922 C C . PHE A 1 231 ? -8.732 2.661 -10.794 1.00 75.88 231 PHE A C 1
ATOM 1924 O O . PHE A 1 231 ? -9.586 2.520 -11.667 1.00 75.88 231 PHE A O 1
ATOM 1931 N N . VAL A 1 232 ? -8.221 1.641 -10.111 1.00 71.56 232 VAL A N 1
ATOM 1932 C CA . VAL A 1 232 ? -8.721 0.267 -10.138 1.00 71.56 232 VAL A CA 1
ATOM 1933 C C . VAL A 1 232 ? -9.263 -0.087 -8.767 1.00 71.56 232 VAL A C 1
ATOM 1935 O O . VAL A 1 232 ? -8.625 0.160 -7.744 1.00 71.56 232 VAL A O 1
ATOM 1938 N N . PHE A 1 233 ? -10.428 -0.723 -8.788 1.00 65.00 233 PHE A N 1
ATOM 1939 C CA . PHE A 1 233 ? -10.956 -1.487 -7.674 1.00 65.00 233 PHE A CA 1
ATOM 1940 C C . PHE A 1 233 ? -10.801 -2.968 -8.001 1.00 65.00 233 PHE A C 1
ATOM 1942 O O . PHE A 1 233 ? -11.132 -3.409 -9.105 1.00 65.00 233 PHE A O 1
ATOM 1949 N N . SER A 1 234 ? -10.294 -3.737 -7.044 1.00 56.50 234 SER A N 1
ATOM 1950 C CA . SER A 1 234 ? -10.361 -5.192 -7.107 1.00 56.50 234 SER A CA 1
ATOM 1951 C C . SER A 1 234 ? -11.822 -5.588 -6.905 1.00 56.50 234 SER A C 1
ATOM 1953 O O . SER A 1 234 ? -12.299 -5.599 -5.780 1.00 56.50 234 SER A O 1
ATOM 1955 N N . TYR A 1 235 ? -12.541 -5.844 -7.997 1.00 51.00 235 TYR A N 1
ATOM 1956 C CA . TYR A 1 235 ? -13.874 -6.439 -7.957 1.00 51.00 235 TYR A CA 1
ATOM 1957 C C . TYR A 1 235 ? -13.717 -7.950 -8.102 1.00 51.00 235 TYR A C 1
ATOM 1959 O O . TYR A 1 235 ? -13.313 -8.421 -9.170 1.00 51.00 235 TYR A O 1
ATOM 1967 N N . VAL A 1 236 ? -14.006 -8.718 -7.051 1.00 48.25 236 VAL A N 1
ATOM 1968 C CA . VAL A 1 236 ? -14.287 -10.145 -7.214 1.00 48.25 236 VAL A CA 1
ATOM 1969 C C . VAL A 1 236 ? -15.761 -10.249 -7.609 1.00 48.25 236 VAL A C 1
ATOM 1971 O O . VAL A 1 236 ? -16.628 -9.923 -6.801 1.00 48.25 236 VAL A O 1
ATOM 1974 N N . PRO A 1 237 ? -16.096 -10.687 -8.838 1.00 42.19 237 PRO A N 1
ATOM 1975 C CA . PRO A 1 237 ? -17.484 -10.940 -9.181 1.00 42.19 237 PRO A CA 1
ATOM 1976 C C . PRO A 1 237 ? -17.990 -12.045 -8.261 1.00 42.19 237 PRO A C 1
ATOM 1978 O O . PRO A 1 237 ? -17.588 -13.204 -8.404 1.00 42.19 237 PRO A O 1
ATOM 1981 N N . SER A 1 238 ? -18.873 -11.712 -7.318 1.00 45.22 238 SER A N 1
ATOM 1982 C CA . SER A 1 238 ? -19.719 -12.737 -6.732 1.00 45.22 238 SER A CA 1
ATOM 1983 C C . SER A 1 238 ? -20.541 -13.282 -7.895 1.00 45.22 238 SER A C 1
ATOM 1985 O O . SER A 1 238 ? -21.320 -12.577 -8.536 1.00 45.22 238 SER A O 1
ATOM 1987 N N . SER A 1 239 ? -20.278 -14.530 -8.271 1.00 42.66 239 SER A N 1
ATOM 1988 C CA . SER A 1 239 ? -21.138 -15.217 -9.224 1.00 42.66 239 SER A CA 1
ATOM 1989 C C . SER A 1 239 ? -22.455 -15.445 -8.499 1.00 42.66 239 SER A C 1
ATOM 1991 O O . SER A 1 239 ? -22.607 -16.433 -7.786 1.00 42.66 239 SER A O 1
ATOM 1993 N N . VAL A 1 240 ? -23.375 -14.488 -8.609 1.00 36.59 240 VAL A N 1
ATOM 1994 C CA . VAL A 1 240 ? -24.756 -14.669 -8.174 1.00 36.59 240 VAL A CA 1
ATOM 1995 C C . VAL A 1 240 ? -25.345 -15.712 -9.119 1.00 36.59 240 VAL A C 1
ATOM 1997 O O . VAL A 1 240 ? -25.759 -15.400 -10.234 1.00 36.59 240 VAL A O 1
ATOM 2000 N N . GLN A 1 241 ? -25.282 -16.980 -8.719 1.00 40.75 241 GLN A N 1
ATOM 2001 C CA . GLN A 1 241 ? -26.132 -18.006 -9.303 1.00 40.75 241 GLN A CA 1
ATOM 2002 C C . GLN A 1 241 ? -27.525 -17.787 -8.716 1.00 40.75 241 GLN A C 1
ATOM 2004 O O . GLN A 1 241 ? -27.731 -17.985 -7.519 1.00 40.75 241 GLN A O 1
ATOM 2009 N N . PHE A 1 242 ? -28.425 -17.285 -9.560 1.00 37.06 242 PHE A N 1
ATOM 2010 C CA . PHE A 1 242 ? -29.866 -17.316 -9.327 1.00 37.06 242 PHE A CA 1
ATOM 2011 C C . PHE A 1 242 ? -30.403 -18.733 -9.530 1.00 37.06 242 PHE A C 1
ATOM 2013 O O . PHE A 1 242 ? -29.875 -19.432 -10.428 1.00 37.06 242 PHE A O 1
#